Protein AF-0000000072250988 (afdb_homodimer)

Radius of gyration: 20.84 Å; Cα contacts (8 Å, |Δi|>4): 584; chains: 2; bounding box: 59×55×46 Å

Secondary structure (DSSP, 8-state):
---GGGG--HHHHHHHHHHHH-TT--HHHHHHHHT--HHHHHHHHHHHHHTTSEEEEEEEE-TTTTT--EEEEEEEEES---HHHHHHHHHHHTT-TTEEEEEEESSSSSEEEEEEESSHHHHHHHHHHTGGGSTTEEEEEEEEEEEEEEE-----------/---GGGG--HHHHHHHHHHHH-TT--HHHHHHHHT--HHHHHHHHHHHHHTTSEEEEEEEE-TTTTT--EEEEEEEEES---HHHHHHHHHHHTT-TTEEEEEEESSSSSEEEEEEESSHHHHHHHHHHTGGGSTTEEEEEEEEEEEEEEE-----------

Structure (mmCIF, N/CA/C/O backbone):
data_AF-0000000072250988-model_v1
#
loop_
_entity.id
_entity.type
_entity.pdbx_description
1 polymer 'Leucine-responsive regulatory protein'
#
loop_
_atom_site.group_PDB
_atom_site.id
_atom_site.type_symbol
_atom_site.label_atom_id
_atom_site.label_alt_id
_atom_site.label_comp_id
_atom_site.label_asym_id
_atom_site.label_entity_id
_atom_site.label_seq_id
_atom_site.pdbx_PDB_ins_code
_atom_site.Cartn_x
_atom_site.Cartn_y
_atom_site.Cartn_z
_atom_site.occupancy
_atom_site.B_iso_or_equiv
_atom_site.auth_seq_id
_atom_site.auth_comp_id
_atom_site.auth_asym_id
_atom_site.auth_atom_id
_atom_site.pdbx_PDB_model_num
ATOM 1 N N . MET A 1 1 ? -24.594 -8.336 7.012 1 39.12 1 MET A N 1
ATOM 2 C CA . MET A 1 1 ? -24.828 -7.402 8.109 1 39.12 1 MET A CA 1
ATOM 3 C C . MET A 1 1 ? -24.094 -6.086 7.859 1 39.12 1 MET A C 1
ATOM 5 O O . MET A 1 1 ? -22.969 -6.074 7.379 1 39.12 1 MET A O 1
ATOM 9 N N . ASN A 1 2 ? -24.781 -5.066 7.5 1 51.59 2 ASN A N 1
ATOM 10 C CA . ASN A 1 2 ? -24.344 -3.748 7.059 1 51.59 2 ASN A CA 1
ATOM 11 C C . ASN A 1 2 ? -23.297 -3.164 8.008 1 51.59 2 ASN A C 1
ATOM 13 O O . ASN A 1 2 ? -23.594 -2.871 9.164 1 51.59 2 ASN A O 1
ATOM 17 N N . GLY A 1 3 ? -22 -3.666 7.941 1 61.34 3 GLY A N 1
ATOM 18 C CA . GLY A 1 3 ? -20.781 -3.459 8.711 1 61.34 3 GLY A CA 1
ATOM 19 C C . GLY A 1 3 ? -20.625 -2.031 9.203 1 61.34 3 GLY A C 1
ATOM 20 O O . GLY A 1 3 ? -21.531 -1.21 9.039 1 61.34 3 GLY A O 1
ATOM 21 N N . PRO A 1 4 ? -19.656 -1.728 10.086 1 68.94 4 PRO A N 1
ATOM 22 C CA . PRO A 1 4 ? -19.375 -0.424 10.688 1 68.94 4 PRO A CA 1
ATOM 23 C C . PRO A 1 4 ? -19.562 0.734 9.711 1 68.94 4 PRO A C 1
ATOM 25 O O . PRO A 1 4 ? -19.828 1.862 10.125 1 68.94 4 PRO A O 1
ATOM 28 N N . ILE A 1 5 ? -19.672 0.414 8.445 1 73.75 5 ILE A N 1
ATOM 29 C CA . ILE A 1 5 ? -19.781 1.445 7.422 1 73.75 5 ILE A CA 1
ATOM 30 C C . ILE A 1 5 ? -21.203 2.016 7.43 1 73.75 5 ILE A C 1
ATOM 32 O O . ILE A 1 5 ? -21.422 3.15 6.996 1 73.75 5 ILE A O 1
ATOM 36 N N . LEU A 1 6 ? -22.047 1.293 8.031 1 71.31 6 LEU A N 1
ATOM 37 C CA . LEU A 1 6 ? -23.438 1.729 8.047 1 71.31 6 LEU A CA 1
ATOM 38 C C . LEU A 1 6 ? -23.625 2.908 8.992 1 71.31 6 LEU A C 1
ATOM 40 O O . LEU A 1 6 ? -24.609 3.648 8.883 1 71.31 6 LEU A O 1
ATOM 44 N N . SER A 1 7 ? -22.688 3.164 9.742 1 84.25 7 SER A N 1
ATOM 45 C CA . SER A 1 7 ? -22.781 4.262 10.703 1 84.25 7 SER A CA 1
ATOM 46 C C . SER A 1 7 ? -22.312 5.574 10.086 1 84.25 7 SER A C 1
ATOM 48 O O . SER A 1 7 ? -22.5 6.645 10.672 1 84.25 7 SER A O 1
ATOM 50 N N . LEU A 1 8 ? -21.812 5.426 8.891 1 93.56 8 LEU A N 1
ATOM 51 C CA . LEU A 1 8 ? -21.234 6.613 8.258 1 93.56 8 LEU A CA 1
ATOM 52 C C . LEU A 1 8 ? -22.25 7.254 7.305 1 93.56 8 LEU A C 1
ATOM 54 O O . LEU A 1 8 ? -22.969 6.551 6.598 1 93.56 8 LEU A O 1
ATOM 58 N N . ASP A 1 9 ? -22.328 8.531 7.355 1 93.81 9 ASP A N 1
ATOM 59 C CA . ASP A 1 9 ? -23.156 9.227 6.379 1 93.81 9 ASP A CA 1
ATOM 60 C C . ASP A 1 9 ? -22.344 9.648 5.16 1 93.81 9 ASP A C 1
ATOM 62 O O . ASP A 1 9 ? -21.156 9.32 5.055 1 93.81 9 ASP A O 1
ATOM 66 N N . ARG A 1 10 ? -22.969 10.312 4.273 1 94.38 10 ARG A N 1
ATOM 67 C CA . ARG A 1 10 ? -22.359 10.688 3.004 1 94.38 10 ARG A CA 1
ATOM 68 C C . ARG A 1 10 ? -21.172 11.617 3.225 1 94.38 10 ARG A C 1
ATOM 70 O O . ARG A 1 10 ? -20.172 11.523 2.512 1 94.38 10 ARG A O 1
ATOM 77 N N . THR A 1 11 ? -21.312 12.453 4.188 1 96.19 11 THR A N 1
ATOM 78 C CA . THR A 1 11 ? -20.234 13.398 4.473 1 96.19 11 THR A CA 1
ATOM 79 C C . THR A 1 11 ? -19 12.672 4.992 1 96.19 11 THR A C 1
ATOM 81 O O . THR A 1 11 ? -17.875 12.953 4.559 1 96.19 11 THR A O 1
ATOM 84 N N . ASP A 1 12 ? -19.234 11.742 5.895 1 96.94 12 ASP A N 1
ATOM 85 C CA . ASP A 1 12 ? -18.125 10.938 6.406 1 96.94 12 ASP A CA 1
ATOM 86 C C . ASP A 1 12 ? -17.375 10.25 5.27 1 96.94 12 ASP A C 1
ATOM 88 O O . ASP A 1 12 ? -16.141 10.258 5.23 1 96.94 12 ASP A O 1
ATOM 92 N N . LEU A 1 13 ? -18.125 9.68 4.363 1 96.88 13 LEU A N 1
ATOM 93 C CA . LEU A 1 13 ? -17.547 8.93 3.256 1 96.88 13 LEU A CA 1
ATOM 94 C C . LEU A 1 13 ? -16.766 9.852 2.328 1 96.88 13 LEU A C 1
ATOM 96 O O . LEU A 1 13 ? -15.688 9.492 1.848 1 96.88 13 LEU A O 1
ATOM 100 N N . LYS A 1 14 ? -17.281 10.977 2.119 1 97.12 14 LYS A N 1
ATOM 101 C CA . LYS A 1 14 ? -16.594 11.961 1.286 1 97.12 14 LYS A CA 1
ATOM 102 C C . LYS A 1 14 ? -15.281 12.406 1.933 1 97.12 14 LYS A C 1
ATOM 104 O O . LYS A 1 14 ? -14.258 12.539 1.253 1 97.12 14 LYS A O 1
ATOM 109 N N . ILE A 1 15 ? -15.32 12.633 3.232 1 98.19 15 ILE A N 1
ATOM 110 C CA . ILE A 1 15 ? -14.125 13.023 3.977 1 98.19 15 ILE A CA 1
ATOM 111 C C . ILE A 1 15 ? -13.047 11.953 3.818 1 98.19 15 ILE A C 1
ATOM 113 O O . ILE A 1 15 ? -11.898 12.266 3.502 1 98.19 15 ILE A O 1
ATOM 117 N N . LEU A 1 16 ? -13.422 10.734 3.988 1 98.25 16 LEU A N 1
ATOM 118 C CA . LEU A 1 16 ? -12.484 9.625 3.889 1 98.25 16 LEU A CA 1
ATOM 119 C C . LEU A 1 16 ? -11.875 9.547 2.49 1 98.25 16 LEU A C 1
ATOM 121 O O . LEU A 1 16 ? -10.672 9.328 2.342 1 98.25 16 LEU A O 1
ATOM 125 N N . ASP A 1 17 ? -12.711 9.766 1.53 1 97.75 17 ASP A N 1
ATOM 126 C CA . ASP A 1 17 ? -12.25 9.711 0.147 1 97.75 17 ASP A CA 1
ATOM 127 C C . ASP A 1 17 ? -11.211 10.797 -0.134 1 97.75 17 ASP A C 1
ATOM 129 O O . ASP A 1 17 ? -10.172 10.523 -0.733 1 97.75 17 ASP A O 1
ATOM 133 N N . ILE A 1 18 ? -11.469 11.977 0.291 1 98.31 18 ILE A N 1
ATOM 134 C CA . ILE A 1 18 ? -10.586 13.117 0.077 1 98.31 18 ILE A CA 1
ATOM 135 C C . ILE A 1 18 ? -9.258 12.875 0.794 1 98.31 18 ILE A C 1
ATOM 137 O O . ILE A 1 18 ? -8.188 13.109 0.227 1 98.31 18 ILE A O 1
ATOM 141 N N . LEU A 1 19 ? -9.32 12.328 1.988 1 98.44 19 LEU A N 1
ATOM 142 C CA . LEU A 1 19 ? -8.117 12.141 2.799 1 98.44 19 LEU A CA 1
ATOM 143 C C . LEU A 1 19 ? -7.23 11.055 2.207 1 98.44 19 LEU A C 1
ATOM 145 O O . LEU A 1 19 ? -6.008 11.102 2.344 1 98.44 19 LEU A O 1
ATOM 149 N N . GLN A 1 20 ? -7.805 10.078 1.475 1 97.94 20 GLN A N 1
ATOM 150 C CA . GLN A 1 20 ? -7.008 9.062 0.797 1 97.94 20 GLN A CA 1
ATOM 151 C C . GLN A 1 20 ? -6.18 9.672 -0.331 1 97.94 20 GLN A C 1
ATOM 153 O O . GLN A 1 20 ? -5.105 9.164 -0.662 1 97.94 20 GLN A O 1
ATOM 158 N N . THR A 1 21 ? -6.727 10.734 -0.819 1 97.12 21 THR A N 1
ATOM 159 C CA . THR A 1 21 ? -6.078 11.367 -1.959 1 97.12 21 THR A CA 1
ATOM 160 C C . THR A 1 21 ? -5.066 12.414 -1.493 1 97.12 21 THR A C 1
ATOM 162 O O . THR A 1 21 ? -3.977 12.523 -2.061 1 97.12 21 THR A O 1
ATOM 165 N N . ASP A 1 22 ? -5.48 13.133 -0.472 1 97.88 22 ASP A N 1
ATOM 166 C CA . ASP A 1 22 ? -4.641 14.172 0.12 1 97.88 22 ASP A CA 1
ATOM 167 C C . ASP A 1 22 ? -4.715 14.133 1.645 1 97.88 22 ASP A C 1
ATOM 169 O O . ASP A 1 22 ? -5.57 14.781 2.246 1 97.88 22 ASP A O 1
ATOM 173 N N . GLY A 1 23 ? -3.682 13.508 2.205 1 97.75 23 GLY A N 1
ATOM 174 C CA . GLY A 1 23 ? -3.66 13.32 3.646 1 97.75 23 GLY A CA 1
ATOM 175 C C . GLY A 1 23 ? -3.258 14.57 4.406 1 97.75 23 GLY A C 1
ATOM 176 O O . GLY A 1 23 ? -3.428 14.641 5.625 1 97.75 23 GLY A O 1
ATOM 177 N N . ARG A 1 24 ? -2.803 15.57 3.695 1 97.12 24 ARG A N 1
ATOM 178 C CA . ARG A 1 24 ? -2.355 16.781 4.375 1 97.12 24 ARG A CA 1
ATOM 179 C C . ARG A 1 24 ? -3.25 17.969 4.023 1 97.12 24 ARG A C 1
ATOM 181 O O . ARG A 1 24 ? -2.896 19.125 4.289 1 97.12 24 ARG A O 1
ATOM 188 N N . ILE A 1 25 ? -4.355 17.703 3.426 1 97.75 25 ILE A N 1
ATOM 189 C CA . ILE A 1 25 ? -5.297 18.781 3.15 1 97.75 25 ILE A CA 1
ATOM 190 C C . ILE A 1 25 ? -5.621 19.531 4.441 1 97.75 25 ILE A C 1
ATOM 192 O O . ILE A 1 25 ? -5.762 18.922 5.504 1 97.75 25 ILE A O 1
ATOM 196 N N . SER A 1 26 ? -5.703 20.844 4.344 1 97.19 26 SER A N 1
ATOM 197 C CA . SER A 1 26 ? -6.008 21.641 5.531 1 97.19 26 SER A CA 1
ATOM 198 C C . SER A 1 26 ? -7.457 21.438 5.965 1 97.19 26 SER A C 1
ATOM 200 O O . SER A 1 26 ? -8.32 21.141 5.141 1 97.19 26 SER A O 1
ATOM 202 N N . ASN A 1 27 ? -7.613 21.641 7.285 1 97.12 27 ASN A N 1
ATOM 203 C CA . ASN A 1 27 ? -8.969 21.547 7.82 1 97.12 27 ASN A CA 1
ATOM 204 C C . ASN A 1 27 ? -9.906 22.531 7.125 1 97.12 27 ASN A C 1
ATOM 206 O O . ASN A 1 27 ? -11.055 22.188 6.816 1 97.12 27 ASN A O 1
ATOM 210 N N . SER A 1 28 ? -9.414 23.688 6.879 1 98.19 28 SER A N 1
ATOM 211 C CA . SER A 1 28 ? -10.234 24.719 6.238 1 98.19 28 SER A CA 1
ATOM 212 C C . SER A 1 28 ? -10.633 24.297 4.824 1 98.19 28 SER A C 1
ATOM 214 O O . SER A 1 28 ? -11.797 24.422 4.441 1 98.19 28 SER A O 1
ATOM 216 N N . LYS A 1 29 ? -9.758 23.844 4.027 1 98.5 29 LYS A N 1
ATOM 217 C CA . LYS A 1 29 ? -10.047 23.422 2.662 1 98.5 29 LYS A CA 1
ATOM 218 C C . LYS A 1 29 ? -10.961 22.188 2.652 1 98.5 29 LYS A C 1
ATOM 220 O O . LYS A 1 29 ? -11.883 22.109 1.833 1 98.5 29 LYS A O 1
ATOM 225 N N . LEU A 1 30 ? -10.695 21.234 3.541 1 98.56 30 LEU A N 1
ATOM 226 C CA . LEU A 1 30 ? -11.555 20.062 3.666 1 98.56 30 LEU A CA 1
ATOM 227 C C . LEU A 1 30 ? -12.992 20.469 3.986 1 98.56 30 LEU A C 1
ATOM 229 O O . LEU A 1 30 ? -13.938 19.953 3.387 1 98.56 30 LEU A O 1
ATOM 233 N N . ALA A 1 31 ? -13.086 21.391 4.891 1 98.56 31 ALA A N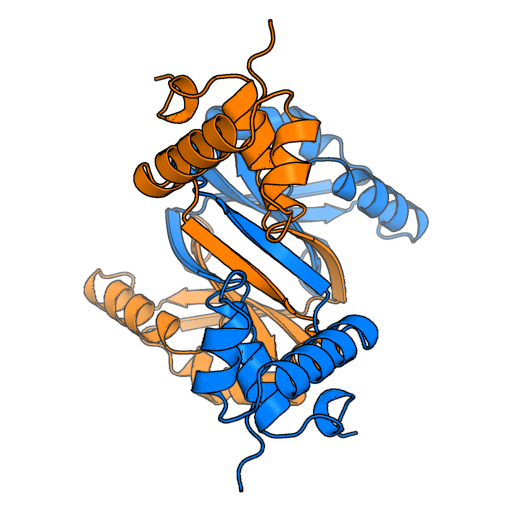 1
ATOM 234 C CA . ALA A 1 31 ? -14.398 21.906 5.281 1 98.56 31 ALA A CA 1
ATOM 235 C C . ALA A 1 31 ? -15.141 22.5 4.086 1 98.56 31 ALA A C 1
ATOM 237 O O . ALA A 1 31 ? -16.328 22.234 3.895 1 98.56 31 ALA A O 1
ATOM 238 N N . GLU A 1 32 ? -14.445 23.234 3.293 1 98.44 32 GLU A N 1
ATOM 239 C CA . GLU A 1 32 ? -15.016 23.828 2.088 1 98.44 32 GLU A CA 1
ATOM 240 C C . GLU A 1 32 ? -15.5 22.75 1.115 1 98.44 32 GLU A C 1
ATOM 242 O O . GLU A 1 32 ? -16.609 22.859 0.579 1 98.44 32 GLU A O 1
ATOM 247 N N . LEU A 1 33 ? -14.797 21.75 0.957 1 97.94 33 LEU A N 1
ATOM 248 C CA . LEU A 1 33 ? -15.078 20.703 -0.031 1 97.94 33 LEU A CA 1
ATOM 249 C C . LEU A 1 33 ? -16.281 19.875 0.393 1 97.94 33 LEU A C 1
ATOM 251 O O . LEU A 1 33 ? -17 19.328 -0.454 1 97.94 33 LEU A O 1
ATOM 255 N N . VAL A 1 34 ? -16.5 19.781 1.649 1 97.88 34 VAL A N 1
ATOM 256 C CA . VAL A 1 34 ? -17.594 18.922 2.096 1 97.88 34 VAL A CA 1
ATOM 257 C C . VAL A 1 34 ? -18.75 19.781 2.613 1 97.88 34 VAL A C 1
ATOM 259 O O . VAL A 1 34 ? -19.719 19.25 3.182 1 97.88 34 VAL A O 1
ATOM 262 N N . ASN A 1 35 ? -18.641 21.062 2.557 1 97.69 35 ASN A N 1
ATOM 263 C CA . ASN A 1 35 ? -19.672 22.031 2.896 1 97.69 35 ASN A CA 1
ATOM 264 C C . ASN A 1 35 ? -20.031 21.969 4.379 1 97.69 35 ASN A C 1
ATOM 266 O O . ASN A 1 35 ? -21.203 21.844 4.734 1 97.69 35 ASN A O 1
ATOM 270 N N . LEU A 1 36 ? -19.047 22 5.188 1 98 36 LEU A N 1
ATOM 271 C CA . LEU A 1 36 ? -19.156 22.109 6.637 1 98 36 LEU A CA 1
ATOM 272 C C . LEU A 1 36 ? -18.266 23.219 7.176 1 98 36 LEU A C 1
ATOM 274 O O . LEU A 1 36 ? -17.438 23.766 6.441 1 98 36 LEU A O 1
ATOM 278 N N . SER A 1 37 ? -18.547 23.531 8.438 1 98 37 SER A N 1
ATOM 279 C CA . SER A 1 37 ? -17.625 24.422 9.117 1 98 37 SER A CA 1
ATOM 280 C C . SER A 1 37 ? -16.328 23.719 9.484 1 98 37 SER A C 1
ATOM 282 O O . SER A 1 37 ? -16.312 22.484 9.641 1 98 37 SER A O 1
ATOM 284 N N . PRO A 1 38 ? -15.242 24.469 9.648 1 98.25 38 PRO A N 1
ATOM 285 C CA . PRO A 1 38 ? -13.977 23.859 10.078 1 98.25 38 PRO A CA 1
ATOM 286 C C . PRO A 1 38 ? -14.109 23.109 11.398 1 98.25 38 PRO A C 1
ATOM 288 O O . PRO A 1 38 ? -13.523 22.031 11.562 1 98.25 38 PRO A O 1
ATOM 291 N N . THR A 1 39 ? -14.914 23.609 12.234 1 98.25 39 THR A N 1
ATOM 292 C CA . THR A 1 39 ? -15.102 22.969 13.531 1 98.25 39 THR A CA 1
ATOM 293 C C . THR A 1 39 ? -15.844 21.641 13.367 1 98.25 39 THR A C 1
ATOM 295 O O . THR A 1 39 ? -15.469 20.641 13.984 1 98.25 39 THR A O 1
ATOM 298 N N . ALA A 1 40 ? -16.812 21.594 12.57 1 98.19 40 ALA A N 1
ATOM 299 C CA . ALA A 1 40 ? -17.609 20.375 12.336 1 98.19 40 ALA A CA 1
ATOM 300 C C . ALA A 1 40 ? -16.781 19.297 11.656 1 98.19 40 ALA A C 1
ATOM 302 O O . ALA A 1 40 ? -16.859 18.125 12.023 1 98.19 40 ALA A O 1
ATOM 303 N N . VAL A 1 41 ? -16.031 19.703 10.664 1 98.19 41 VAL A N 1
ATOM 304 C CA . VAL A 1 41 ? -15.234 18.719 9.938 1 98.19 41 VAL A CA 1
ATOM 305 C C . VAL A 1 41 ? -14.148 18.156 10.852 1 98.19 41 VAL A C 1
ATOM 307 O O . VAL A 1 41 ? -13.859 16.953 10.82 1 98.19 41 VAL A O 1
ATOM 310 N N . MET A 1 42 ? -13.57 19.016 11.641 1 97.88 42 MET A N 1
ATOM 311 C CA . MET A 1 42 ? -12.562 18.547 12.594 1 97.88 42 MET A CA 1
ATOM 312 C C . MET A 1 42 ? -13.148 17.5 13.539 1 97.88 42 MET A C 1
ATOM 314 O O . MET A 1 42 ? -12.523 16.469 13.789 1 97.88 42 MET A O 1
ATOM 318 N N . ALA A 1 43 ? -14.273 17.75 14.016 1 98.25 43 ALA A N 1
ATOM 319 C CA . ALA A 1 43 ? -14.945 16.797 14.906 1 98.25 43 ALA A CA 1
ATOM 320 C C . ALA A 1 43 ? -15.203 15.469 14.203 1 98.25 43 ALA A C 1
ATOM 322 O O . ALA A 1 43 ? -15.039 14.398 14.797 1 98.25 43 ALA A O 1
ATOM 323 N N . ARG A 1 44 ? -15.617 15.562 12.969 1 98 44 ARG A N 1
ATOM 324 C CA . ARG A 1 44 ? -15.883 14.352 12.188 1 98 44 ARG A CA 1
ATOM 325 C C . ARG A 1 44 ? -14.602 13.547 11.977 1 98 44 ARG A C 1
ATOM 327 O O . ARG A 1 44 ? -14.602 12.328 12.141 1 98 44 ARG A O 1
ATOM 334 N N . VAL A 1 45 ? -13.539 14.172 11.609 1 98.44 45 VAL A N 1
ATOM 335 C CA . VAL A 1 45 ? -12.266 13.508 11.359 1 98.44 45 VAL A CA 1
ATOM 336 C C . VAL A 1 45 ? -11.766 12.852 12.648 1 98.44 45 VAL A C 1
ATOM 338 O O . VAL A 1 45 ? -11.289 11.711 12.633 1 98.44 45 VAL A O 1
ATOM 341 N N . GLN A 1 46 ? -11.898 13.609 13.727 1 98.06 46 GLN A N 1
ATOM 342 C CA . GLN A 1 46 ? -11.492 13.07 15.023 1 98.06 46 GLN A CA 1
ATOM 343 C C . GLN A 1 46 ? -12.305 11.82 15.375 1 98.06 46 GLN A C 1
ATOM 345 O O . GLN A 1 46 ? -11.75 10.836 15.859 1 98.06 46 GLN A O 1
ATOM 350 N N . LYS A 1 47 ? -13.547 11.883 15.164 1 97.88 47 LYS A N 1
ATOM 351 C CA . LYS A 1 47 ? -14.414 10.734 15.43 1 97.88 47 LYS A CA 1
ATOM 352 C C . LYS A 1 47 ? -14.031 9.547 14.555 1 97.88 47 LYS A C 1
ATOM 354 O O . LYS A 1 47 ? -13.953 8.414 15.031 1 97.88 47 LYS A O 1
ATOM 359 N N . LEU A 1 48 ? -13.836 9.789 13.258 1 98.19 48 LEU A N 1
ATOM 360 C CA . LEU A 1 48 ? -13.445 8.75 12.32 1 98.19 48 LEU A CA 1
ATOM 361 C C . LEU A 1 48 ? -12.125 8.109 12.734 1 98.19 48 LEU A C 1
ATOM 363 O O . LEU A 1 48 ? -11.922 6.906 12.539 1 98.19 48 LEU A O 1
ATOM 367 N N . THR A 1 49 ? -11.227 8.906 13.273 1 98.31 49 THR A N 1
ATOM 368 C CA . THR A 1 49 ? -9.945 8.406 13.773 1 98.31 49 THR A CA 1
ATOM 369 C C . THR A 1 49 ? -10.141 7.578 15.039 1 98.31 49 THR A C 1
ATOM 371 O O . THR A 1 49 ? -9.625 6.465 15.141 1 98.31 49 THR A O 1
ATOM 374 N N . LYS A 1 50 ? -10.898 8.102 15.953 1 97.69 50 LYS A N 1
ATOM 375 C CA . LYS A 1 50 ? -11.18 7.422 17.219 1 97.69 50 LYS A CA 1
ATOM 376 C C . LYS A 1 50 ? -11.859 6.078 16.984 1 97.69 50 LYS A C 1
ATOM 378 O O . LYS A 1 50 ? -11.57 5.098 17.672 1 97.69 50 LYS A O 1
ATOM 383 N N . ASP A 1 51 ? -12.719 6.082 15.977 1 97.06 51 ASP A N 1
ATOM 384 C CA . ASP A 1 51 ? -13.492 4.883 15.688 1 97.06 51 ASP A CA 1
ATOM 385 C C . ASP A 1 51 ? -12.727 3.945 14.758 1 97.06 51 ASP A C 1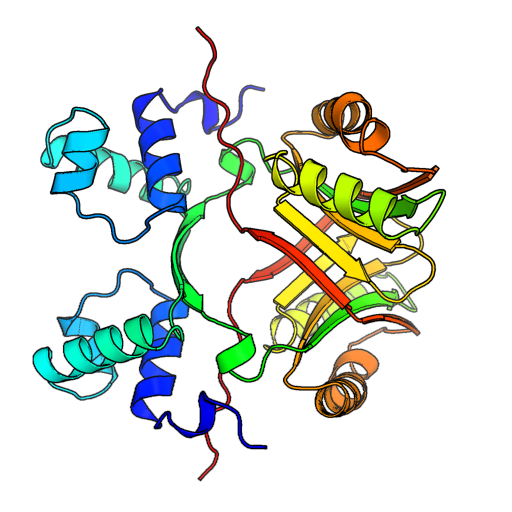
ATOM 387 O O . ASP A 1 51 ? -13.273 2.949 14.281 1 97.06 51 ASP A O 1
ATOM 391 N N . ASP A 1 52 ? -11.531 4.234 14.336 1 97.62 52 ASP A N 1
ATOM 392 C CA . ASP A 1 52 ? -10.578 3.369 13.656 1 97.62 52 ASP A CA 1
ATOM 393 C C . ASP A 1 52 ? -10.914 3.244 12.172 1 97.62 52 ASP A C 1
ATOM 395 O O . ASP A 1 52 ? -10.57 2.244 11.531 1 97.62 52 ASP A O 1
ATOM 399 N N . PHE A 1 53 ? -11.695 4.207 11.648 1 97.94 53 PHE A N 1
ATOM 400 C CA . PHE A 1 53 ? -11.844 4.27 10.203 1 97.94 53 PHE A CA 1
ATOM 401 C C . PHE A 1 53 ? -10.562 4.781 9.547 1 97.94 53 PHE A C 1
ATOM 403 O O . PHE A 1 53 ? -10.219 4.371 8.438 1 97.94 53 PHE A O 1
ATOM 410 N N . ILE A 1 54 ? -9.977 5.73 10.242 1 98.19 54 ILE A N 1
ATOM 411 C CA . ILE A 1 54 ? -8.664 6.246 9.859 1 98.19 54 ILE A CA 1
ATOM 412 C C . ILE A 1 54 ? -7.59 5.652 10.766 1 98.19 54 ILE A C 1
ATOM 414 O O . ILE A 1 54 ? -7.637 5.824 11.984 1 98.19 54 ILE A O 1
ATOM 418 N N . LEU A 1 55 ? -6.605 5.027 10.156 1 98.06 55 LEU A N 1
ATOM 419 C CA . LEU A 1 55 ? -5.582 4.328 10.922 1 98.06 55 LEU A CA 1
ATOM 420 C C . LEU A 1 55 ? -4.344 5.203 11.102 1 98.06 55 LEU A C 1
ATOM 422 O O . LEU A 1 55 ? -3.51 4.934 11.969 1 98.06 55 LEU A O 1
ATOM 426 N N . GLY A 1 56 ? -4.223 6.203 10.227 1 97.88 56 GLY A N 1
ATOM 427 C CA . GLY A 1 56 ? -3.094 7.121 10.258 1 97.88 56 GLY A CA 1
ATOM 428 C C . GLY A 1 56 ? -2.816 7.781 8.922 1 97.88 56 GLY A C 1
ATOM 429 O O . GLY A 1 56 ? -3.613 7.66 7.992 1 97.88 56 GLY A O 1
ATOM 430 N N . TYR A 1 57 ? -1.756 8.5 8.891 1 98.25 57 TYR A N 1
ATOM 431 C CA . TYR A 1 57 ? -1.314 9.195 7.691 1 98.25 57 TYR A CA 1
ATOM 432 C C . TYR A 1 57 ? 0.151 8.898 7.395 1 98.25 57 TYR A C 1
ATOM 434 O O . TYR A 1 57 ? 0.975 8.836 8.312 1 98.25 57 TYR A O 1
ATOM 442 N N . GLU A 1 58 ? 0.406 8.719 6.156 1 98.31 58 GLU A N 1
ATOM 443 C CA . GLU A 1 58 ? 1.773 8.375 5.777 1 98.31 58 GLU A CA 1
ATOM 444 C C . GLU A 1 58 ? 2.195 9.109 4.508 1 98.31 58 GLU A C 1
ATOM 446 O O . GLU A 1 58 ? 1.365 9.391 3.639 1 98.31 58 GLU A O 1
ATOM 451 N N . ALA A 1 59 ? 3.475 9.414 4.414 1 98.44 59 ALA A N 1
ATOM 452 C CA . ALA A 1 59 ? 4.035 9.883 3.152 1 98.44 59 ALA A CA 1
ATOM 453 C C . ALA A 1 59 ? 4.246 8.727 2.18 1 98.44 59 ALA A C 1
ATOM 455 O O . ALA A 1 59 ? 4.699 7.648 2.574 1 98.44 59 ALA A O 1
ATOM 456 N N . LYS A 1 60 ? 3.795 8.914 1.006 1 98.19 60 LYS A N 1
ATOM 457 C CA . LYS A 1 60 ? 4.176 8.023 -0.088 1 98.19 60 LYS A CA 1
ATOM 458 C C . LYS A 1 60 ? 5.516 8.438 -0.692 1 98.19 60 LYS A C 1
ATOM 460 O O . LYS A 1 60 ? 5.648 9.547 -1.215 1 98.19 60 LYS A O 1
ATOM 465 N N . LEU A 1 61 ? 6.473 7.512 -0.582 1 97.81 61 LEU A N 1
ATOM 466 C CA . LEU A 1 61 ? 7.805 7.836 -1.078 1 97.81 61 LEU A CA 1
ATOM 467 C C . LEU A 1 61 ? 8.055 7.168 -2.428 1 97.81 61 LEU A C 1
ATOM 469 O O . LEU A 1 61 ? 7.359 6.223 -2.799 1 97.81 61 LEU A O 1
ATOM 473 N N . ASN A 1 62 ? 9.031 7.707 -3.117 1 97.19 62 ASN A N 1
ATOM 474 C CA . ASN A 1 62 ? 9.406 7.215 -4.438 1 97.19 62 ASN A CA 1
ATOM 475 C C . ASN A 1 62 ? 10.422 6.078 -4.348 1 97.19 62 ASN A C 1
ATOM 477 O O . ASN A 1 62 ? 11.594 6.309 -4.039 1 97.19 62 ASN A O 1
ATOM 481 N N . PRO A 1 63 ? 9.969 4.91 -4.617 1 96 63 PRO A N 1
ATOM 482 C CA . PRO A 1 63 ? 10.906 3.795 -4.477 1 96 63 PRO A CA 1
ATOM 483 C C . PRO A 1 63 ? 12.086 3.891 -5.449 1 96 63 PRO A C 1
ATOM 485 O O . PRO A 1 63 ? 13.203 3.494 -5.109 1 96 63 PRO A O 1
ATOM 488 N N . ILE A 1 64 ? 11.898 4.406 -6.59 1 94.38 64 ILE A N 1
ATOM 489 C CA . ILE A 1 64 ? 12.938 4.504 -7.613 1 94.38 64 ILE A CA 1
ATOM 490 C C . ILE A 1 64 ? 14.062 5.41 -7.117 1 94.38 64 ILE A C 1
ATOM 492 O O . ILE A 1 64 ? 15.242 5.059 -7.23 1 94.38 64 ILE A O 1
ATOM 496 N N . LYS A 1 65 ? 13.711 6.434 -6.496 1 95.12 65 LYS A N 1
ATOM 497 C CA . LYS A 1 65 ? 14.703 7.41 -6.051 1 95.12 65 LYS A CA 1
ATOM 498 C C . LYS A 1 65 ? 15.359 6.969 -4.75 1 95.12 65 LYS A C 1
ATOM 500 O O . LYS A 1 65 ? 16.422 7.48 -4.383 1 95.12 65 LYS A O 1
ATOM 505 N N . LEU A 1 66 ? 14.75 6.008 -4.086 1 95.12 66 LEU A N 1
ATOM 506 C CA . LEU A 1 66 ? 15.258 5.617 -2.773 1 95.12 66 LEU A CA 1
ATOM 507 C C . LEU A 1 66 ? 15.836 4.207 -2.811 1 95.12 66 LEU A C 1
ATOM 509 O O . LEU A 1 66 ? 15.844 3.506 -1.797 1 95.12 66 LEU A O 1
ATOM 513 N N . ASN A 1 67 ? 16.203 3.746 -3.92 1 92.31 67 ASN A N 1
ATOM 514 C CA . ASN A 1 67 ? 16.906 2.479 -4.125 1 92.31 67 ASN A CA 1
ATOM 515 C C . ASN A 1 67 ? 16.062 1.297 -3.652 1 92.31 67 ASN A C 1
ATOM 517 O O . ASN A 1 67 ? 16.547 0.434 -2.92 1 92.31 67 ASN A O 1
ATOM 521 N N . ALA A 1 68 ? 14.812 1.364 -3.994 1 94.81 68 ALA A N 1
ATOM 522 C CA . ALA A 1 68 ? 13.852 0.294 -3.719 1 94.81 68 ALA A CA 1
ATOM 5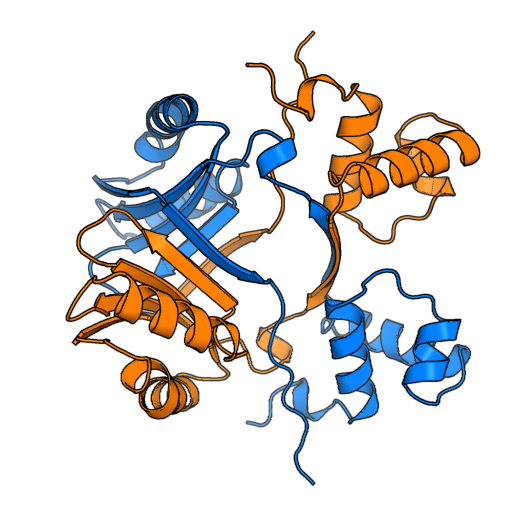23 C C . ALA A 1 68 ? 13 -0.012 -4.949 1 94.81 68 ALA A C 1
ATOM 525 O O . ALA A 1 68 ? 11.812 -0.309 -4.828 1 94.81 68 ALA A O 1
ATOM 526 N N . ASN A 1 69 ? 13.609 0.064 -6.055 1 94 69 ASN A N 1
ATOM 527 C CA . ASN A 1 69 ? 12.883 0.002 -7.32 1 94 69 ASN A CA 1
ATOM 528 C C . ASN A 1 69 ? 12.602 -1.438 -7.73 1 94 69 ASN A C 1
ATOM 530 O O . ASN A 1 69 ? 11.633 -1.703 -8.453 1 94 69 ASN A O 1
ATOM 534 N N . PHE A 1 70 ? 13.477 -2.371 -7.348 1 97 70 PHE A N 1
ATOM 535 C CA . PHE A 1 70 ? 13.32 -3.764 -7.75 1 97 70 PHE A CA 1
ATOM 536 C C . PHE A 1 70 ? 12.281 -4.465 -6.879 1 97 70 PHE A C 1
ATOM 538 O O . PHE A 1 70 ? 12.484 -4.609 -5.668 1 97 70 PHE A O 1
ATOM 545 N N . LEU A 1 71 ? 11.195 -4.875 -7.484 1 98.06 71 LEU A N 1
ATOM 546 C CA . LEU A 1 71 ? 10.055 -5.465 -6.797 1 98.06 71 LEU A CA 1
ATOM 547 C C . LEU A 1 71 ? 9.859 -6.922 -7.211 1 98.06 71 LEU A C 1
ATOM 549 O O . LEU A 1 71 ? 9.867 -7.238 -8.398 1 98.06 71 LEU A O 1
ATOM 553 N N . VAL A 1 72 ? 9.75 -7.793 -6.195 1 98.12 72 VAL A N 1
ATOM 554 C CA . VAL A 1 72 ? 9.617 -9.219 -6.457 1 98.12 72 VAL A CA 1
ATOM 555 C C . VAL A 1 72 ? 8.508 -9.805 -5.59 1 98.12 72 VAL A C 1
ATOM 557 O O . VAL A 1 72 ? 8.398 -9.477 -4.406 1 98.12 72 VAL A O 1
ATOM 560 N N . PHE A 1 73 ? 7.68 -10.602 -6.227 1 98.25 73 PHE A N 1
ATOM 561 C CA . PHE A 1 73 ? 6.766 -11.453 -5.469 1 98.25 73 PHE A CA 1
ATOM 562 C C . PHE A 1 73 ? 7.352 -12.844 -5.273 1 98.25 73 PHE A C 1
ATOM 564 O O . PHE A 1 73 ? 7.941 -13.406 -6.199 1 98.25 73 PHE A O 1
ATOM 571 N N . VAL A 1 74 ? 7.152 -13.359 -4.047 1 97.56 74 VAL A N 1
ATOM 572 C CA . VAL A 1 74 ? 7.707 -14.672 -3.727 1 97.56 74 VAL A CA 1
ATOM 573 C C . VAL A 1 74 ? 6.617 -15.57 -3.141 1 97.56 74 VAL A C 1
ATOM 575 O O . VAL A 1 74 ? 6.031 -15.242 -2.105 1 97.56 74 VAL A O 1
ATOM 578 N N . GLU A 1 75 ? 6.348 -16.656 -3.844 1 97.31 75 GLU A N 1
ATOM 579 C CA . GLU A 1 75 ? 5.531 -17.719 -3.268 1 97.31 75 GLU A CA 1
ATOM 580 C C . GLU A 1 75 ? 6.352 -18.594 -2.328 1 97.31 75 GLU A C 1
ATOM 582 O O . GLU A 1 75 ? 7.438 -19.047 -2.688 1 97.31 75 GLU A O 1
ATOM 587 N N . VAL A 1 76 ? 5.797 -18.875 -1.152 1 97.06 76 VAL A N 1
ATOM 588 C CA . VAL A 1 76 ? 6.523 -19.656 -0.163 1 97.06 76 VAL A CA 1
ATOM 589 C C . VAL A 1 76 ? 5.715 -20.906 0.205 1 97.06 76 VAL A C 1
ATOM 591 O O . VAL A 1 76 ? 4.527 -20.812 0.523 1 97.06 76 VAL A O 1
ATOM 594 N N . LEU A 1 77 ? 6.359 -21.984 0.056 1 96.56 77 LEU A N 1
ATOM 595 C CA . LEU A 1 77 ? 5.844 -23.25 0.574 1 96.56 77 LEU A CA 1
ATOM 596 C C . LEU A 1 77 ? 6.609 -23.672 1.82 1 96.56 77 LEU A C 1
ATOM 598 O O . LEU A 1 77 ? 7.84 -23.75 1.806 1 96.56 77 LEU A O 1
ATOM 602 N N . LEU A 1 78 ? 5.852 -23.953 2.889 1 95.69 78 LEU A N 1
ATOM 603 C CA . LEU A 1 78 ? 6.473 -24.406 4.129 1 95.69 78 LEU A CA 1
ATOM 604 C C . LEU A 1 78 ? 6.547 -25.922 4.168 1 95.69 78 LEU A C 1
ATOM 606 O O . LEU A 1 78 ? 5.742 -26.609 3.529 1 95.69 78 LEU A O 1
ATOM 610 N N . ASP A 1 79 ? 7.496 -26.422 4.895 1 92.06 79 ASP A N 1
ATOM 611 C CA . ASP A 1 79 ? 7.68 -27.875 5.027 1 92.06 79 ASP A CA 1
ATOM 612 C C . ASP A 1 79 ? 6.578 -28.484 5.883 1 92.06 79 ASP A C 1
ATOM 614 O O . ASP A 1 79 ? 6.152 -29.609 5.637 1 92.06 79 ASP A O 1
ATOM 618 N N . LYS A 1 80 ? 6.281 -27.859 6.949 1 84.56 80 LYS A N 1
ATOM 619 C CA . LYS A 1 80 ? 5.184 -28.234 7.836 1 84.56 80 LYS A CA 1
ATOM 620 C C . LYS A 1 80 ? 4.297 -27.047 8.148 1 84.56 80 LYS A C 1
ATOM 622 O O . LYS A 1 80 ? 4.777 -25.906 8.219 1 84.56 80 LYS A O 1
ATOM 627 N N . THR A 1 81 ? 3.059 -27.312 8.156 1 77.12 81 THR A N 1
ATOM 628 C CA . THR A 1 81 ? 2.141 -26.234 8.477 1 77.12 81 THR A CA 1
ATOM 629 C C . THR A 1 81 ? 1.476 -26.453 9.828 1 77.12 81 THR A C 1
ATOM 631 O O . THR A 1 81 ? 0.264 -26.281 9.969 1 77.12 81 THR A O 1
ATOM 634 N N . THR A 1 82 ? 2.422 -26.828 10.742 1 85 82 THR A N 1
ATOM 635 C CA . THR A 1 82 ? 1.906 -26.891 12.102 1 85 82 THR A CA 1
ATOM 636 C C . THR A 1 82 ? 1.812 -25.5 12.711 1 85 82 THR A C 1
ATOM 638 O O . THR A 1 82 ? 2.518 -24.578 12.289 1 85 82 THR A O 1
ATOM 641 N N . PRO A 1 83 ? 0.922 -25.375 13.727 1 85.94 83 PRO A N 1
ATOM 642 C CA . PRO A 1 83 ? 0.74 -24.047 14.328 1 85.94 83 PRO A CA 1
ATOM 643 C C . PRO A 1 83 ? 2.055 -23.422 14.789 1 85.94 83 PRO A C 1
ATOM 645 O O . PRO A 1 83 ? 2.273 -22.234 14.594 1 85.94 83 PRO A O 1
ATOM 648 N N . ASN A 1 84 ? 2.902 -24.172 15.328 1 89.88 84 ASN A N 1
ATOM 649 C CA . ASN A 1 84 ? 4.168 -23.641 15.836 1 89.88 84 ASN A CA 1
ATOM 650 C C . ASN A 1 84 ? 5.039 -23.109 14.703 1 89.88 84 ASN A C 1
ATOM 652 O O . ASN A 1 84 ? 5.582 -22 14.812 1 89.88 84 ASN A O 1
ATOM 656 N N . VAL A 1 85 ? 5.121 -23.859 13.633 1 89.81 85 VAL A N 1
ATOM 657 C CA . VAL A 1 85 ? 5.953 -23.453 12.508 1 89.81 85 VAL A CA 1
ATOM 658 C C . VAL A 1 85 ? 5.363 -22.203 11.852 1 89.81 85 VAL A C 1
ATOM 660 O O . VAL A 1 85 ? 6.094 -21.281 11.492 1 89.81 85 VAL A O 1
ATOM 663 N N . LEU A 1 86 ? 4.078 -22.188 11.734 1 92.31 86 LEU A N 1
ATOM 664 C CA . LEU A 1 86 ? 3.391 -21.031 11.156 1 92.31 86 LEU A CA 1
ATOM 665 C C . LEU A 1 86 ? 3.65 -19.781 11.977 1 92.31 86 LEU A C 1
ATOM 667 O O . LEU A 1 86 ? 3.988 -18.734 11.43 1 92.31 86 LEU A O 1
ATOM 671 N N . ASP A 1 87 ? 3.533 -19.938 13.273 1 95.06 87 ASP A N 1
ATOM 672 C CA . ASP A 1 87 ? 3.736 -18.812 14.164 1 95.06 87 ASP A CA 1
ATOM 673 C C . ASP A 1 87 ? 5.176 -18.297 14.086 1 95.06 87 ASP A C 1
ATOM 675 O O . ASP A 1 87 ? 5.41 -17.094 14.086 1 95.06 87 ASP A O 1
ATOM 679 N N . GLU A 1 88 ? 6.098 -19.188 14.039 1 95.62 88 GLU A N 1
ATOM 680 C CA . GLU A 1 88 ? 7.504 -18.797 13.945 1 95.62 88 GLU A CA 1
ATOM 681 C C . GLU A 1 88 ? 7.789 -18.047 12.648 1 95.62 88 GLU A C 1
ATOM 683 O O . GLU A 1 88 ? 8.516 -17.062 12.648 1 95.62 88 GLU A O 1
ATOM 688 N N . PHE A 1 89 ? 7.234 -18.547 11.578 1 96.56 89 PHE A N 1
ATOM 689 C CA . PHE A 1 89 ? 7.391 -17.891 10.281 1 96.56 89 PHE A CA 1
ATOM 690 C C . PHE A 1 89 ? 6.82 -16.484 10.32 1 96.56 89 PHE A C 1
ATOM 692 O O . PHE A 1 89 ? 7.5 -15.523 9.953 1 96.56 89 PHE A O 1
ATOM 699 N N . ILE A 1 90 ? 5.625 -16.344 10.836 1 96.38 90 ILE A N 1
ATOM 700 C CA . ILE A 1 90 ? 4.895 -15.078 10.898 1 96.38 90 ILE A CA 1
ATOM 701 C C . ILE A 1 90 ? 5.66 -14.078 11.758 1 96.38 90 ILE A C 1
ATOM 703 O O . ILE A 1 90 ? 5.828 -12.922 11.375 1 96.38 90 ILE A O 1
ATOM 707 N N . ASP A 1 91 ? 6.23 -14.539 12.836 1 96.5 91 ASP A N 1
ATOM 708 C CA . ASP A 1 91 ? 6.973 -13.68 13.75 1 96.5 91 ASP A CA 1
ATOM 709 C C . ASP A 1 91 ? 8.266 -13.18 13.102 1 96.5 91 ASP A C 1
ATOM 711 O O . ASP A 1 91 ? 8.695 -12.055 13.359 1 96.5 91 ASP A O 1
ATOM 715 N N . ALA A 1 92 ? 8.828 -13.992 12.297 1 96 92 ALA A N 1
ATOM 716 C CA . ALA A 1 92 ? 10.102 -13.648 11.672 1 96 92 ALA A CA 1
ATOM 717 C C . ALA A 1 92 ? 9.898 -12.648 10.531 1 96 92 ALA A C 1
ATOM 719 O O . ALA A 1 92 ? 10.656 -11.68 10.406 1 96 92 ALA A O 1
ATOM 720 N N . VAL A 1 93 ? 8.883 -12.859 9.727 1 96.62 93 VAL A N 1
ATOM 721 C CA . VAL A 1 93 ? 8.688 -12.109 8.484 1 96.62 93 VAL A CA 1
ATOM 722 C C . VAL A 1 93 ? 8.469 -10.633 8.805 1 96.62 93 VAL A C 1
ATOM 724 O O . VAL A 1 93 ? 8.922 -9.758 8.062 1 96.62 93 VAL A O 1
ATOM 727 N N . VAL A 1 94 ? 7.84 -10.344 9.961 1 96.06 94 VAL A N 1
ATOM 728 C CA . VAL A 1 94 ? 7.43 -8.977 10.266 1 96.06 94 VAL A CA 1
ATOM 729 C C . VAL A 1 94 ? 8.656 -8.133 10.594 1 96.06 94 VAL A C 1
ATOM 731 O O . VAL A 1 94 ? 8.602 -6.898 10.531 1 96.06 94 VAL A O 1
ATOM 734 N N . HIS A 1 95 ? 9.82 -8.734 10.766 1 94.31 95 HIS A N 1
ATOM 735 C CA . HIS A 1 95 ? 11 -8.016 11.242 1 94.31 95 HIS A CA 1
ATOM 736 C C . HIS A 1 95 ? 11.922 -7.656 10.086 1 94.31 95 HIS A C 1
ATOM 738 O O . HIS A 1 95 ? 12.938 -6.98 10.281 1 94.31 95 HIS A O 1
ATOM 744 N N . TYR A 1 96 ? 11.656 -8.07 8.945 1 95.06 96 TYR A N 1
ATOM 745 C CA . TYR A 1 96 ? 12.477 -7.734 7.789 1 95.06 96 TYR A CA 1
ATOM 746 C C . TYR A 1 96 ? 11.875 -6.574 7.008 1 95.06 96 TYR A C 1
ATOM 748 O O . TYR A 1 96 ? 10.852 -6.734 6.336 1 95.06 96 TYR A O 1
ATOM 756 N N . PRO A 1 97 ? 12.555 -5.438 6.992 1 94.75 97 PRO A N 1
ATOM 757 C CA . PRO A 1 97 ? 11.977 -4.246 6.367 1 94.75 97 PRO A CA 1
ATOM 758 C C . PRO A 1 97 ? 11.906 -4.355 4.844 1 94.75 97 PRO A C 1
ATOM 760 O O . PRO A 1 97 ? 11.148 -3.625 4.203 1 94.75 97 PRO A O 1
ATOM 763 N N . GLU A 1 98 ? 12.68 -5.273 4.273 1 95.38 98 GLU A N 1
ATOM 764 C CA . GLU A 1 98 ? 12.648 -5.48 2.828 1 95.38 98 GLU A CA 1
ATOM 765 C C . GLU A 1 98 ? 11.336 -6.117 2.391 1 95.38 98 GLU A C 1
ATOM 767 O O . GLU A 1 98 ? 10.938 -5.992 1.23 1 95.38 98 GLU A O 1
ATOM 772 N N . ILE A 1 99 ? 10.734 -6.871 3.338 1 97.38 99 ILE A N 1
ATOM 773 C CA . ILE A 1 99 ? 9.414 -7.438 3.1 1 97.38 99 ILE A CA 1
ATOM 774 C C . ILE A 1 99 ? 8.344 -6.391 3.395 1 97.38 99 ILE A C 1
ATOM 776 O O . ILE A 1 99 ? 8.164 -5.98 4.547 1 97.38 99 ILE A O 1
ATOM 780 N N . VAL A 1 100 ? 7.633 -6.047 2.293 1 97.81 100 VAL A N 1
ATOM 781 C CA . VAL A 1 100 ? 6.664 -4.98 2.51 1 97.81 100 VAL A CA 1
ATOM 782 C C . VAL A 1 100 ? 5.266 -5.574 2.662 1 97.81 100 VAL A C 1
ATOM 784 O O . VAL A 1 100 ? 4.402 -4.988 3.318 1 97.81 100 VAL A O 1
ATOM 787 N N . GLU A 1 101 ? 5.043 -6.703 2.096 1 98.5 101 GLU A N 1
ATOM 788 C CA . GLU A 1 101 ? 3.791 -7.43 2.295 1 98.5 101 GLU A CA 1
ATOM 789 C C . GLU A 1 101 ? 4.039 -8.922 2.465 1 98.5 101 GLU A C 1
ATOM 791 O O . GLU A 1 101 ? 4.969 -9.477 1.867 1 98.5 101 GLU A O 1
ATOM 796 N N . CYS A 1 102 ? 3.191 -9.516 3.23 1 98.56 102 CYS A N 1
ATOM 797 C CA . CYS A 1 102 ? 3.125 -10.961 3.389 1 98.56 102 CYS A CA 1
ATOM 798 C C . CYS A 1 102 ? 1.701 -11.414 3.686 1 98.56 102 CYS A C 1
ATOM 800 O O . CYS A 1 102 ? 1.069 -10.922 4.621 1 98.56 102 CYS A O 1
ATOM 802 N N . HIS A 1 103 ? 1.274 -12.328 2.887 1 98.56 103 HIS A N 1
ATOM 803 C CA . HIS A 1 103 ? -0.103 -12.797 3.002 1 98.56 103 HIS A CA 1
ATOM 804 C C . HIS A 1 103 ? -0.171 -14.32 3.031 1 98.56 103 HIS A C 1
ATOM 806 O O . HIS A 1 103 ? 0.444 -14.984 2.197 1 98.56 103 HIS A O 1
ATOM 812 N N . MET A 1 104 ? -0.913 -14.859 4.02 1 97.44 104 MET A N 1
ATOM 813 C CA . MET A 1 104 ? -1.294 -16.266 3.973 1 97.44 104 MET A CA 1
ATOM 814 C C . MET A 1 104 ? -2.436 -16.484 2.986 1 97.44 104 MET A C 1
ATOM 816 O O . MET A 1 104 ? -3.455 -15.797 3.043 1 97.44 104 MET A O 1
ATOM 820 N N . VAL A 1 105 ? -2.217 -17.391 2.131 1 97.31 105 VAL A N 1
ATOM 821 C CA . VAL A 1 105 ? -3.211 -17.516 1.069 1 97.31 105 VAL A CA 1
ATOM 822 C C . VAL A 1 105 ? -3.711 -18.953 0.993 1 97.31 105 VAL A C 1
ATOM 824 O O . VAL A 1 105 ? -3.086 -19.875 1.539 1 97.31 105 VAL A O 1
ATOM 827 N N . SER A 1 106 ? -4.957 -19.031 0.441 1 91.88 106 SER A N 1
ATOM 828 C CA . SER A 1 106 ? -5.496 -20.359 0.113 1 91.88 106 SER A CA 1
ATOM 829 C C . SER A 1 106 ? -5.25 -20.703 -1.352 1 91.88 1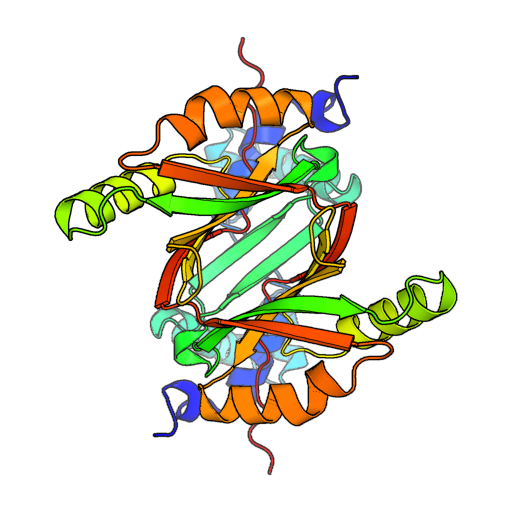06 SER A C 1
ATOM 831 O O . SER A 1 106 ? -5.898 -20.156 -2.244 1 91.88 106 SER A O 1
ATOM 833 N N . GLY A 1 107 ? -4.262 -21.406 -1.465 1 83.56 107 GLY A N 1
ATOM 834 C CA . GLY A 1 107 ? -3.863 -21.859 -2.791 1 83.56 107 GLY A CA 1
ATOM 835 C C . GLY A 1 107 ? -2.719 -22.844 -2.771 1 83.56 107 GLY A C 1
ATOM 836 O O . GLY A 1 107 ? -2.42 -23.438 -1.729 1 83.56 107 GLY A O 1
ATOM 837 N N . GLY A 1 108 ? -2.025 -23.297 -3.922 1 86.19 108 GLY A N 1
ATOM 838 C CA . GLY A 1 108 ? -0.961 -24.281 -4.082 1 86.19 108 GLY A CA 1
ATOM 839 C C . GLY A 1 108 ? 0.312 -23.891 -3.348 1 86.19 108 GLY A C 1
ATOM 840 O O . GLY A 1 108 ? 1.293 -24.641 -3.371 1 86.19 108 GLY A O 1
ATOM 841 N N . PHE A 1 109 ? 0.371 -22.719 -2.594 1 94.94 109 PHE A N 1
ATOM 842 C CA . PHE A 1 109 ? 1.45 -22.281 -1.714 1 94.94 109 PHE A CA 1
ATOM 843 C C . PHE A 1 109 ? 0.892 -21.641 -0.45 1 94.94 109 PHE A C 1
ATOM 845 O O . PHE A 1 109 ? -0.312 -21.391 -0.354 1 94.94 109 PHE A O 1
ATOM 852 N N . ASP A 1 110 ? 1.773 -21.422 0.552 1 96.62 110 ASP A N 1
ATOM 853 C CA . ASP A 1 110 ? 1.31 -21.031 1.88 1 96.62 110 ASP A CA 1
ATOM 854 C C . ASP A 1 110 ? 1.29 -19.516 2.029 1 96.62 110 ASP A C 1
ATOM 856 O O . ASP A 1 110 ? 0.355 -18.953 2.605 1 96.62 110 ASP A O 1
ATOM 860 N N . PHE A 1 111 ? 2.371 -18.859 1.503 1 97.88 111 PHE A N 1
ATOM 861 C CA . PHE A 1 111 ? 2.469 -17.422 1.663 1 97.88 111 PHE A CA 1
ATOM 862 C C . PHE A 1 111 ? 2.869 -16.75 0.352 1 97.88 111 PHE A C 1
ATOM 864 O O . PHE A 1 111 ? 3.609 -17.328 -0.444 1 97.88 111 PHE A O 1
ATOM 871 N N . LEU A 1 112 ? 2.373 -15.555 0.152 1 98.25 112 LEU A N 1
ATOM 872 C CA . LEU A 1 112 ? 2.84 -14.656 -0.894 1 98.25 112 LEU A CA 1
ATOM 873 C C . LEU A 1 112 ? 3.502 -13.422 -0.292 1 98.25 112 LEU A C 1
ATOM 875 O O . LEU A 1 112 ? 2.879 -12.695 0.486 1 98.25 112 LEU A O 1
ATOM 879 N N . ILE A 1 113 ? 4.754 -13.219 -0.656 1 98.25 113 ILE A N 1
ATOM 880 C CA . ILE A 1 113 ? 5.543 -12.117 -0.112 1 98.25 113 ILE A CA 1
ATOM 881 C C . ILE A 1 113 ? 5.828 -11.094 -1.21 1 98.25 113 ILE A C 1
ATOM 883 O O . ILE A 1 113 ? 6.113 -11.461 -2.352 1 98.25 113 ILE A O 1
ATOM 887 N N . LYS A 1 114 ? 5.641 -9.836 -0.891 1 98.38 114 LYS A N 1
ATOM 888 C CA . LYS A 1 114 ? 6.094 -8.719 -1.714 1 98.38 114 LYS A CA 1
ATOM 889 C C . LYS A 1 114 ? 7.367 -8.102 -1.144 1 98.38 114 LYS A C 1
ATOM 891 O O . LYS A 1 114 ? 7.395 -7.691 0.018 1 98.38 114 LYS A O 1
ATOM 896 N N . LEU A 1 115 ? 8.414 -8.047 -1.965 1 97.69 115 LEU A N 1
ATOM 897 C CA . LEU A 1 115 ? 9.719 -7.625 -1.485 1 97.69 115 LEU A CA 1
ATOM 898 C C . LEU A 1 115 ? 10.305 -6.543 -2.389 1 97.69 115 LEU A C 1
ATOM 900 O O . LEU A 1 115 ? 10.227 -6.641 -3.615 1 97.69 115 LEU A O 1
ATOM 904 N N . ARG A 1 116 ? 10.914 -5.516 -1.726 1 97.19 116 ARG A N 1
ATOM 905 C CA . ARG A 1 116 ? 11.578 -4.457 -2.479 1 97.19 116 ARG A CA 1
ATOM 906 C C . ARG A 1 116 ? 13.078 -4.453 -2.203 1 97.19 116 ARG A C 1
ATOM 908 O O . ARG A 1 116 ? 13.508 -4.652 -1.064 1 97.19 116 ARG A O 1
ATOM 915 N N . SER A 1 117 ? 13.844 -4.203 -3.242 1 95.94 117 SER A N 1
ATOM 916 C CA . SER A 1 117 ? 15.289 -4.031 -3.174 1 95.94 117 SER A CA 1
ATOM 917 C C . SER A 1 117 ? 15.773 -3.008 -4.195 1 95.94 117 SER A C 1
ATOM 919 O O . SER A 1 117 ? 14.984 -2.486 -4.984 1 95.94 117 SER A O 1
ATOM 921 N N . GLY A 1 118 ? 17.047 -2.717 -4.07 1 94.81 118 GLY A N 1
ATOM 922 C CA . GLY A 1 118 ? 17.594 -1.733 -4.992 1 94.81 118 GLY A CA 1
ATOM 923 C C . GLY A 1 118 ? 17.859 -2.293 -6.379 1 94.81 118 GLY A C 1
ATOM 924 O O . GLY A 1 118 ? 17.797 -1.562 -7.367 1 94.81 118 GLY A O 1
ATOM 925 N N . SER A 1 119 ? 18.172 -3.57 -6.441 1 95.19 119 SER A N 1
ATOM 926 C CA . SER A 1 119 ? 18.547 -4.234 -7.688 1 95.19 119 SER A CA 1
ATOM 927 C C . SER A 1 119 ? 18.344 -5.742 -7.59 1 95.19 119 SER A C 1
ATOM 929 O O . SER A 1 119 ? 18.047 -6.266 -6.512 1 95.19 119 SER A O 1
ATOM 931 N N . MET A 1 120 ? 18.5 -6.254 -8.758 1 95.56 120 MET A N 1
ATOM 932 C CA . MET A 1 120 ? 18.438 -7.711 -8.805 1 95.56 120 MET A CA 1
ATOM 933 C C . MET A 1 120 ? 19.547 -8.328 -7.961 1 95.56 120 MET A C 1
ATOM 935 O O . MET A 1 120 ? 19.328 -9.328 -7.277 1 95.56 120 MET A O 1
ATOM 939 N N . GLU A 1 121 ? 20.703 -7.746 -7.973 1 96.19 121 GLU A N 1
ATOM 940 C CA . GLU A 1 121 ? 21.828 -8.227 -7.176 1 96.19 121 GLU A CA 1
ATOM 941 C C . GLU A 1 121 ? 21.531 -8.141 -5.684 1 96.19 121 GLU A C 1
ATOM 943 O O . GLU A 1 121 ? 21.812 -9.07 -4.93 1 96.19 121 GLU A O 1
ATOM 948 N N . GLU A 1 122 ? 21 -7.035 -5.309 1 94.88 122 GLU A N 1
ATOM 949 C CA . GLU A 1 122 ? 20.625 -6.887 -3.906 1 94.88 122 GLU A CA 1
ATOM 950 C C . GLU A 1 122 ? 19.547 -7.891 -3.508 1 94.88 122 GLU A C 1
ATOM 952 O O . GLU A 1 122 ? 19.578 -8.43 -2.4 1 94.88 122 GLU A O 1
ATOM 957 N N . PHE A 1 123 ? 18.688 -8.164 -4.445 1 96.94 123 PHE A N 1
ATOM 958 C CA . PHE A 1 123 ? 17.656 -9.156 -4.184 1 96.94 123 PHE A CA 1
ATOM 959 C C . PHE A 1 123 ? 18.266 -10.523 -3.943 1 96.94 123 PHE A C 1
ATOM 961 O O . PHE A 1 123 ? 17.891 -11.227 -3.002 1 96.94 123 PHE A O 1
ATOM 968 N N . ARG A 1 124 ? 19.109 -10.875 -4.754 1 95.56 124 ARG A N 1
ATOM 969 C CA . ARG A 1 124 ? 19.766 -12.164 -4.594 1 95.56 124 ARG A CA 1
ATOM 970 C C . ARG A 1 124 ? 20.406 -12.281 -3.211 1 95.56 124 ARG A C 1
ATOM 972 O O . ARG A 1 124 ? 20.312 -13.336 -2.57 1 95.56 124 ARG A O 1
ATOM 979 N N . ARG A 1 125 ? 20.969 -11.219 -2.742 1 94.31 125 ARG A N 1
ATOM 980 C CA . ARG A 1 125 ? 21.562 -11.211 -1.41 1 94.31 125 ARG A CA 1
ATOM 981 C C . ARG A 1 125 ? 20.5 -11.344 -0.33 1 94.31 125 ARG A C 1
ATOM 983 O O . ARG A 1 125 ? 20.656 -12.133 0.605 1 94.31 125 ARG A O 1
ATOM 990 N N . ILE A 1 126 ? 19.5 -10.602 -0.5 1 93.06 126 ILE A N 1
ATOM 991 C CA . ILE A 1 126 ? 18.391 -10.633 0.457 1 93.06 126 ILE A CA 1
ATOM 992 C C . ILE A 1 126 ? 17.766 -12.023 0.482 1 93.06 126 ILE A C 1
ATOM 994 O O . ILE A 1 126 ? 17.469 -12.555 1.553 1 93.06 126 ILE A O 1
ATOM 998 N N . ALA A 1 127 ? 17.547 -12.617 -0.688 1 93.44 127 ALA A N 1
ATOM 999 C CA . ALA A 1 127 ? 16.969 -13.953 -0.784 1 93.44 127 ALA A CA 1
ATOM 1000 C C . ALA A 1 127 ? 17.812 -14.977 -0.041 1 93.44 127 ALA A C 1
ATOM 1002 O O . ALA A 1 127 ? 17.281 -15.812 0.695 1 93.44 127 ALA A O 1
ATOM 1003 N N . GLY A 1 128 ? 19.062 -14.852 -0.168 1 91.25 128 GLY A N 1
ATOM 1004 C CA . GLY A 1 128 ? 19.969 -15.773 0.495 1 91.25 128 GLY A CA 1
ATOM 1005 C C . GLY A 1 128 ? 20.031 -15.578 1.999 1 91.25 128 GLY A C 1
ATOM 1006 O O . GLY A 1 128 ? 20.094 -16.547 2.754 1 91.25 128 GLY A O 1
ATOM 1007 N N . LYS A 1 129 ? 19.812 -14.359 2.439 1 90.56 129 LYS A N 1
ATOM 1008 C CA . LYS A 1 129 ? 20.016 -14.023 3.848 1 90.56 129 LYS A CA 1
ATOM 1009 C C . LYS A 1 129 ? 18.688 -14.016 4.598 1 90.56 129 LYS A C 1
ATOM 1011 O O . LYS A 1 129 ? 18.641 -14.25 5.809 1 90.56 129 LYS A O 1
ATOM 1016 N N . VAL A 1 130 ? 17.688 -13.797 3.861 1 90.12 130 VAL A N 1
ATOM 1017 C CA . VAL A 1 130 ? 16.422 -13.539 4.531 1 90.12 130 VAL A CA 1
ATOM 1018 C C . VAL A 1 130 ? 15.422 -14.656 4.207 1 90.12 130 VAL A C 1
ATOM 1020 O O . VAL A 1 130 ? 15.031 -15.422 5.09 1 90.12 130 VAL A O 1
ATOM 1023 N N . LEU A 1 131 ? 15.133 -14.883 2.986 1 91.31 131 LEU A N 1
ATOM 1024 C CA . LEU A 1 131 ? 14.031 -15.766 2.6 1 91.31 131 LEU A CA 1
ATOM 1025 C C . LEU A 1 131 ? 14.359 -17.219 2.947 1 91.31 131 LEU A C 1
ATOM 1027 O O . LEU A 1 131 ? 13.516 -17.922 3.512 1 91.31 131 LEU A O 1
ATOM 1031 N N . TRP A 1 132 ? 15.562 -17.594 2.727 1 89.25 132 TRP A N 1
ATOM 1032 C CA . TRP A 1 132 ? 15.953 -18.984 2.949 1 89.25 132 TRP A CA 1
ATOM 1033 C C . TRP A 1 132 ? 16.188 -19.25 4.434 1 89.25 132 TRP A C 1
ATOM 1035 O O . TRP A 1 132 ? 16.281 -20.406 4.855 1 89.25 132 TRP A O 1
ATOM 1045 N N . GLN A 1 133 ? 16.219 -18.141 5.168 1 90.19 133 GLN A N 1
ATOM 1046 C CA . GLN A 1 133 ? 16.453 -18.297 6.602 1 90.19 133 GLN A CA 1
ATOM 1047 C C . GLN A 1 133 ? 15.156 -18.219 7.387 1 90.19 133 GLN A C 1
ATOM 1049 O O . GLN A 1 133 ? 15.141 -18.438 8.602 1 90.19 133 GLN A O 1
ATOM 1054 N N . LEU A 1 134 ? 14.133 -17.922 6.711 1 94.25 134 LEU A N 1
ATOM 1055 C CA . LEU A 1 134 ? 12.836 -17.906 7.391 1 94.25 134 LEU A CA 1
ATOM 1056 C C . LEU A 1 134 ? 12.461 -19.312 7.855 1 94.25 134 LEU A C 1
ATOM 1058 O O . LEU A 1 134 ? 12.688 -20.297 7.141 1 94.25 134 LEU A O 1
ATOM 1062 N N . PRO A 1 135 ? 11.922 -19.422 8.984 1 93.94 135 PRO A N 1
ATOM 1063 C CA . PRO A 1 135 ? 11.609 -20.734 9.555 1 93.94 135 PRO A CA 1
ATOM 1064 C C . PRO A 1 135 ? 10.648 -21.547 8.68 1 93.94 135 PRO A C 1
ATOM 1066 O O . PRO A 1 135 ? 9.625 -21.016 8.227 1 93.94 135 PRO A O 1
ATOM 1069 N N . GLY A 1 136 ? 11.016 -22.797 8.461 1 94.5 136 GLY A N 1
ATOM 1070 C CA . GLY A 1 136 ? 10.078 -23.75 7.895 1 94.5 136 GLY A CA 1
ATOM 1071 C C . GLY A 1 136 ? 9.984 -23.672 6.383 1 94.5 136 GLY A C 1
ATOM 1072 O O . GLY A 1 136 ? 9.211 -24.406 5.766 1 94.5 136 GLY A O 1
ATOM 1073 N N . VAL A 1 137 ? 10.766 -22.844 5.73 1 95.5 137 VAL A N 1
ATOM 1074 C CA . VAL A 1 137 ? 10.641 -22.656 4.285 1 95.5 137 VAL A CA 1
ATOM 1075 C C . VAL A 1 137 ? 11.133 -23.922 3.564 1 95.5 137 VAL A C 1
ATOM 1077 O O . VAL A 1 137 ? 12.273 -24.344 3.75 1 95.5 137 VAL A O 1
ATOM 1080 N N . LYS A 1 138 ? 10.281 -24.422 2.807 1 95.06 138 LYS A N 1
ATOM 1081 C CA . LYS A 1 138 ? 10.609 -25.609 2.008 1 95.06 138 LYS A CA 1
ATOM 1082 C C . LYS A 1 138 ? 10.992 -25.219 0.585 1 95.06 138 LYS A C 1
ATOM 1084 O O . LYS A 1 138 ? 11.992 -25.703 0.05 1 95.06 138 LYS A O 1
ATOM 1089 N N . GLU A 1 139 ? 10.188 -24.391 -0.006 1 94.94 139 GLU A N 1
ATOM 1090 C CA . GLU A 1 139 ? 10.367 -23.969 -1.392 1 94.94 139 GLU A CA 1
ATOM 1091 C C . GLU A 1 139 ? 9.898 -22.531 -1.598 1 94.94 139 GLU A C 1
ATOM 1093 O O . GLU A 1 139 ? 8.938 -22.078 -0.963 1 94.94 139 GLU A O 1
ATOM 1098 N N . THR A 1 140 ? 10.648 -21.859 -2.471 1 95.31 140 THR A N 1
ATOM 1099 C CA . THR A 1 140 ? 10.219 -20.531 -2.889 1 95.31 140 THR A CA 1
ATOM 1100 C C . THR A 1 140 ? 10.188 -20.422 -4.41 1 95.31 140 THR A C 1
ATOM 1102 O O . THR A 1 140 ? 10.945 -21.109 -5.102 1 95.31 140 THR A O 1
ATOM 1105 N N . ARG A 1 141 ? 9.242 -19.672 -4.906 1 95.25 141 ARG A N 1
ATOM 1106 C CA . ARG A 1 141 ? 9.172 -19.266 -6.309 1 95.25 141 ARG A CA 1
ATOM 1107 C C . ARG A 1 141 ? 9.062 -17.75 -6.441 1 95.25 141 ARG A C 1
ATOM 1109 O O . ARG A 1 141 ? 8.148 -17.141 -5.883 1 95.25 141 ARG A O 1
ATOM 1116 N N . SER A 1 142 ? 10 -17.219 -7.227 1 96.31 142 SER A N 1
ATOM 1117 C CA . SER A 1 142 ? 10.086 -15.758 -7.281 1 96.31 142 SER A CA 1
ATOM 1118 C C . SER A 1 142 ? 9.664 -15.234 -8.648 1 96.31 142 SER A C 1
ATOM 1120 O O . SER A 1 142 ? 10.016 -15.805 -9.68 1 96.31 142 SER A O 1
ATOM 1122 N N . TYR A 1 143 ? 8.891 -14.125 -8.578 1 97 143 TYR A N 1
ATOM 1123 C CA . TYR A 1 143 ? 8.391 -13.445 -9.766 1 97 143 TYR A CA 1
ATOM 1124 C C . TYR A 1 143 ? 8.805 -11.977 -9.766 1 97 143 TYR A C 1
ATOM 1126 O O . TYR A 1 143 ? 8.148 -11.141 -9.133 1 97 143 TYR A O 1
ATOM 1134 N N . PRO A 1 144 ? 9.875 -11.68 -10.539 1 97.69 144 PRO A N 1
ATOM 1135 C CA . PRO A 1 144 ? 10.211 -10.258 -10.648 1 97.69 144 PRO A CA 1
ATOM 1136 C C . PRO A 1 144 ? 9.125 -9.445 -11.352 1 97.69 144 PRO A C 1
ATOM 1138 O O . PRO A 1 144 ? 8.516 -9.93 -12.305 1 97.69 144 PRO A O 1
ATOM 1141 N N . VAL A 1 145 ? 8.883 -8.273 -10.859 1 98.31 145 VAL A N 1
ATOM 1142 C CA . VAL A 1 145 ? 7.926 -7.359 -11.477 1 98.31 145 VAL A CA 1
ATOM 1143 C C . VAL A 1 145 ? 8.602 -6.594 -12.609 1 98.31 145 VAL A C 1
ATOM 1145 O O . VAL A 1 145 ? 9.602 -5.898 -12.391 1 98.31 145 VAL A O 1
ATOM 1148 N N . MET A 1 146 ? 8.008 -6.738 -13.711 1 96.62 146 MET A N 1
ATOM 1149 C CA . MET A 1 146 ? 8.547 -6.055 -14.883 1 96.62 146 MET A CA 1
ATOM 1150 C C . MET A 1 146 ? 7.957 -4.656 -15.016 1 96.62 146 MET A C 1
ATOM 1152 O O . MET A 1 146 ? 8.617 -3.746 -15.523 1 96.62 146 MET A O 1
ATOM 1156 N N . GLN A 1 147 ? 6.777 -4.539 -14.648 1 96.44 147 GLN A N 1
ATOM 1157 C CA . GLN A 1 147 ? 6.066 -3.266 -14.719 1 96.44 147 GLN A CA 1
ATOM 1158 C C . GLN A 1 147 ? 5.016 -3.162 -13.617 1 96.44 147 GLN A C 1
ATOM 1160 O O . GLN A 1 147 ? 4.23 -4.094 -13.414 1 96.44 147 GLN A O 1
ATOM 1165 N N . VAL A 1 148 ? 5.109 -2.062 -12.93 1 97.56 148 VAL A N 1
ATOM 1166 C CA . VAL A 1 148 ? 4.027 -1.729 -12.008 1 97.56 148 VAL A CA 1
ATOM 1167 C C . VAL A 1 148 ? 2.924 -0.982 -12.75 1 97.56 148 VAL A C 1
ATOM 1169 O O . VAL A 1 148 ? 3.08 0.195 -13.086 1 97.56 148 VAL A O 1
ATOM 1172 N N . VAL A 1 149 ? 1.812 -1.681 -12.945 1 97.94 149 VAL A N 1
ATOM 1173 C CA . VAL A 1 149 ? 0.709 -1.094 -13.703 1 97.94 149 VAL A CA 1
ATOM 1174 C C . VAL A 1 149 ? -0.142 -0.222 -12.781 1 97.94 149 VAL A C 1
ATOM 1176 O O . VAL A 1 149 ? -0.558 0.874 -13.164 1 97.94 149 VAL A O 1
ATOM 1179 N N . LYS A 1 150 ? -0.429 -0.723 -11.703 1 97.81 150 LYS A N 1
ATOM 1180 C CA . LYS A 1 150 ? -1.2 -0.044 -10.664 1 97.81 150 LYS A CA 1
ATOM 1181 C C . LYS A 1 150 ? -0.71 -0.432 -9.273 1 97.81 150 LYS A C 1
ATOM 1183 O O . LYS A 1 150 ? -0.416 -1.602 -9.016 1 97.81 150 LYS A O 1
ATOM 1188 N N . ASP A 1 151 ? -0.542 0.533 -8.43 1 97.25 151 ASP A N 1
ATOM 1189 C CA . ASP A 1 151 ? -0.132 0.328 -7.047 1 97.25 151 ASP A CA 1
ATOM 1190 C C . ASP A 1 151 ? -0.697 1.42 -6.141 1 97.25 151 ASP A C 1
ATOM 1192 O O . ASP A 1 151 ? -0.099 2.488 -6 1 97.25 151 ASP A O 1
ATOM 1196 N N . THR A 1 152 ? -1.878 1.146 -5.555 1 96.88 152 THR A N 1
ATOM 1197 C CA . THR A 1 152 ? -2.523 2.127 -4.691 1 96.88 152 THR A CA 1
ATOM 1198 C C . THR A 1 152 ? -2.922 1.498 -3.359 1 96.88 152 THR A C 1
ATOM 1200 O O . THR A 1 152 ? -3.145 0.288 -3.281 1 96.88 152 THR A O 1
ATOM 1203 N N . SER A 1 153 ? -2.908 2.311 -2.361 1 95.19 153 SER A N 1
ATOM 1204 C CA . SER A 1 153 ? -3.396 1.874 -1.059 1 95.19 153 SER A CA 1
ATOM 1205 C C . SER A 1 153 ? -4.848 2.293 -0.844 1 95.19 153 SER A C 1
ATOM 1207 O O . SER A 1 153 ? -5.441 1.987 0.192 1 95.19 153 SER A O 1
ATOM 1209 N N . LYS A 1 154 ? -5.414 2.98 -1.857 1 96.62 154 LYS A N 1
ATOM 1210 C CA . LYS A 1 154 ? -6.777 3.49 -1.718 1 96.62 154 LYS A CA 1
ATOM 1211 C C . LYS A 1 154 ? -7.793 2.354 -1.746 1 96.62 154 LYS A C 1
ATOM 1213 O O . LYS A 1 154 ? -7.652 1.403 -2.518 1 96.62 154 LYS A O 1
ATOM 1218 N N . ILE A 1 155 ? -8.742 2.51 -0.917 1 95.69 155 ILE A N 1
ATOM 1219 C CA . ILE A 1 155 ? -9.859 1.574 -0.897 1 95.69 155 ILE A CA 1
ATOM 1220 C C . ILE A 1 155 ? -11.086 2.229 -1.526 1 95.69 155 ILE A C 1
ATOM 1222 O O . ILE A 1 155 ? -11.344 3.416 -1.319 1 95.69 155 ILE A O 1
ATOM 1226 N N . LYS A 1 156 ? -11.828 1.423 -2.273 1 94.06 156 LYS A N 1
ATOM 1227 C CA . LYS A 1 156 ? -13.062 1.932 -2.865 1 94.06 156 LYS A CA 1
ATOM 1228 C C . LYS A 1 156 ? -14.094 2.256 -1.791 1 94.06 156 LYS A C 1
ATOM 1230 O O . LYS A 1 156 ? -14.43 1.4 -0.971 1 94.06 156 LYS A O 1
ATOM 1235 N N . ILE A 1 157 ? -14.516 3.459 -1.808 1 91.56 157 ILE A N 1
ATOM 1236 C CA . ILE A 1 157 ? -15.57 3.869 -0.89 1 91.56 157 ILE A CA 1
ATOM 1237 C C . ILE A 1 157 ? -16.922 3.82 -1.603 1 91.56 157 ILE A C 1
ATOM 1239 O O . ILE A 1 157 ? -17.125 4.504 -2.609 1 91.56 157 ILE A O 1
ATOM 1243 N N . LYS A 1 158 ? -17.766 2.9 -1.12 1 79.62 158 LYS A N 1
ATOM 1244 C CA . LYS A 1 158 ? -19.078 2.764 -1.715 1 79.62 158 LYS A CA 1
ATOM 1245 C C . LYS A 1 158 ? -20.047 3.822 -1.176 1 79.62 158 LYS A C 1
ATOM 1247 O O . LYS A 1 158 ? -20.188 3.973 0.039 1 79.62 158 LYS A O 1
ATOM 1252 N N . THR A 1 159 ? -20.375 4.688 -2.055 1 70.44 159 THR A N 1
ATOM 1253 C CA . THR A 1 159 ? -21.359 5.676 -1.639 1 70.44 159 THR A CA 1
ATOM 1254 C C . THR A 1 159 ? -22.75 5.066 -1.625 1 70.44 159 THR A C 1
ATOM 1256 O O . THR A 1 159 ? -23.062 4.184 -2.434 1 70.44 159 THR A O 1
ATOM 1259 N N . LYS A 1 160 ? -23.406 5.168 -0.453 1 59.31 160 LYS A N 1
ATOM 1260 C CA . LYS A 1 160 ? -24.766 4.688 -0.309 1 59.31 160 LYS A CA 1
ATOM 1261 C C . LYS A 1 160 ? -25.656 5.234 -1.419 1 59.31 160 LYS A C 1
ATOM 1263 O O . LYS A 1 160 ? -25.656 6.438 -1.689 1 59.31 160 LYS A O 1
ATOM 1268 N N . ASN A 1 161 ? -25.719 4.523 -2.615 1 47.31 161 ASN A N 1
ATOM 1269 C CA . ASN A 1 161 ? -26.719 4.984 -3.568 1 47.31 161 ASN A CA 1
ATOM 1270 C C . ASN A 1 161 ? -27.984 5.469 -2.861 1 47.31 161 ASN A C 1
ATOM 1272 O O . ASN A 1 161 ? -28.484 4.801 -1.957 1 47.31 161 ASN A O 1
ATOM 1276 N N . LYS A 1 162 ? -28.422 6.688 -3.111 1 35.66 162 LYS A N 1
ATOM 1277 C CA . LYS A 1 162 ? -29.828 7.047 -2.963 1 35.66 162 LYS A CA 1
ATOM 1278 C C . LYS A 1 162 ? -30.734 6.008 -3.621 1 35.66 162 LYS A C 1
ATOM 1280 O O . LYS A 1 162 ? -30.453 5.559 -4.734 1 35.66 162 LYS A O 1
ATOM 1285 N N . MET B 1 1 ? 25.469 2.561 -9.867 1 39.62 1 MET B N 1
ATOM 1286 C CA . MET B 1 1 ? 25.562 4.02 -9.867 1 39.62 1 MET B CA 1
ATOM 1287 C C . MET B 1 1 ? 24.719 4.617 -8.75 1 39.62 1 MET B C 1
ATOM 1289 O O . MET B 1 1 ? 23.609 4.156 -8.484 1 39.62 1 MET B O 1
ATOM 1293 N N . ASN B 1 2 ? 25.328 5.078 -7.707 1 52.09 2 ASN B N 1
ATOM 1294 C CA . ASN B 1 2 ? 24.75 5.559 -6.449 1 52.09 2 ASN B CA 1
ATOM 1295 C C . ASN B 1 2 ? 23.609 6.535 -6.688 1 52.09 2 ASN B C 1
ATOM 1297 O O . ASN B 1 2 ? 23.828 7.637 -7.195 1 52.09 2 ASN B O 1
ATOM 1301 N N . GLY B 1 3 ? 22.375 6.031 -7.066 1 62.28 3 GLY B N 1
ATOM 1302 C CA . GLY B 1 3 ? 21.109 6.617 -7.48 1 62.28 3 GLY B CA 1
ATOM 1303 C C . GLY B 1 3 ? 20.781 7.902 -6.742 1 62.28 3 GLY B C 1
ATOM 1304 O O . GLY B 1 3 ? 21.594 8.406 -5.973 1 62.28 3 GLY B O 1
ATOM 1305 N N . PRO B 1 4 ? 19.734 8.656 -7.156 1 69.25 4 PRO B N 1
ATOM 1306 C CA . PRO B 1 4 ? 19.297 9.93 -6.594 1 69.25 4 PRO B CA 1
ATOM 1307 C C . PRO B 1 4 ? 19.391 9.977 -5.07 1 69.25 4 PRO B C 1
ATOM 1309 O O . PRO B 1 4 ? 19.531 11.055 -4.488 1 69.25 4 PRO B O 1
ATOM 1312 N N . ILE B 1 5 ? 19.594 8.82 -4.48 1 74.81 5 ILE B N 1
ATOM 1313 C CA . ILE B 1 5 ? 19.641 8.742 -3.027 1 74.81 5 ILE B CA 1
ATOM 1314 C C . ILE B 1 5 ? 20.984 9.273 -2.531 1 74.81 5 ILE B C 1
ATOM 1316 O O . ILE B 1 5 ? 21.109 9.711 -1.384 1 74.81 5 ILE B O 1
ATOM 1320 N N . LEU B 1 6 ? 21.891 9.32 -3.412 1 72 6 LEU B N 1
ATOM 1321 C CA . LEU B 1 6 ? 23.219 9.758 -3.025 1 72 6 LEU B CA 1
ATOM 1322 C C . LEU B 1 6 ? 23.25 11.266 -2.768 1 72 6 LEU B C 1
ATOM 1324 O O . LEU B 1 6 ? 24.156 11.766 -2.1 1 72 6 LEU B O 1
ATOM 1328 N N . SER B 1 7 ? 22.25 11.898 -3.139 1 84.5 7 SER B N 1
ATOM 1329 C CA . SER B 1 7 ? 22.203 13.344 -2.951 1 84.5 7 SER B CA 1
ATOM 1330 C C . SER B 1 7 ? 21.609 13.703 -1.587 1 84.5 7 SER B C 1
ATOM 1332 O O . SER B 1 7 ? 21.672 14.859 -1.166 1 84.5 7 SER B O 1
ATOM 1334 N N . LEU B 1 8 ? 21.172 12.664 -0.921 1 93.5 8 LEU B N 1
ATOM 1335 C CA . LEU B 1 8 ? 20.516 12.914 0.357 1 93.5 8 LEU B CA 1
ATOM 1336 C C . LEU B 1 8 ? 21.5 12.727 1.516 1 93.5 8 LEU B C 1
ATOM 1338 O O . LEU B 1 8 ? 22.312 11.812 1.495 1 93.5 8 LEU B O 1
ATOM 1342 N N . ASP B 1 9 ? 21.438 13.609 2.436 1 93.75 9 ASP B N 1
ATOM 1343 C CA . ASP B 1 9 ? 22.234 13.414 3.643 1 93.75 9 ASP B CA 1
ATOM 1344 C C . ASP B 1 9 ? 21.438 12.695 4.723 1 93.75 9 ASP B C 1
ATOM 1346 O O . ASP B 1 9 ? 20.297 12.281 4.488 1 93.75 9 ASP B O 1
ATOM 1350 N N . ARG B 1 10 ? 22.031 12.516 5.84 1 94.25 10 ARG B N 1
ATOM 1351 C CA . ARG B 1 10 ? 21.438 11.75 6.93 1 94.25 10 ARG B CA 1
ATOM 1352 C C . ARG B 1 10 ? 20.156 12.398 7.418 1 94.25 10 ARG B C 1
ATOM 1354 O O . ARG B 1 10 ? 19.203 11.703 7.773 1 94.25 10 ARG B O 1
ATOM 1361 N N . THR B 1 11 ? 20.141 13.688 7.43 1 96.12 11 THR B N 1
ATOM 1362 C CA . THR B 1 11 ? 18.969 14.406 7.891 1 96.12 11 THR B CA 1
ATOM 1363 C C . THR B 1 11 ? 17.797 14.188 6.941 1 96.12 11 THR B C 1
ATOM 1365 O O . THR B 1 11 ? 16.672 13.922 7.383 1 96.12 11 THR B O 1
ATOM 1368 N N . ASP B 1 12 ? 18.078 14.281 5.664 1 96.88 12 ASP B N 1
ATOM 1369 C CA . ASP B 1 12 ? 17.047 14.023 4.668 1 96.88 12 ASP B CA 1
ATOM 1370 C C . ASP B 1 12 ? 16.438 12.633 4.859 1 96.88 12 ASP B C 1
ATOM 1372 O O . ASP B 1 12 ? 15.211 12.484 4.836 1 96.88 12 ASP B O 1
ATOM 1376 N N . LEU B 1 13 ? 17.281 11.672 5.066 1 96.81 13 LEU B N 1
ATOM 1377 C CA . LEU B 1 13 ? 16.828 10.289 5.207 1 96.81 13 LEU B CA 1
ATOM 1378 C C . LEU B 1 13 ? 16 10.109 6.473 1 96.81 13 LEU B C 1
ATOM 1380 O O . LEU B 1 13 ? 15 9.398 6.469 1 96.81 13 LEU B O 1
ATOM 1384 N N . LYS B 1 14 ? 16.422 10.734 7.477 1 97.06 14 LYS B N 1
ATOM 1385 C CA . LYS B 1 14 ? 15.664 10.68 8.727 1 97.06 14 LYS B CA 1
ATOM 1386 C C . LYS B 1 14 ? 14.289 11.32 8.57 1 97.06 14 LYS B C 1
ATOM 1388 O O . LYS B 1 14 ? 13.289 10.781 9.07 1 97.06 14 LYS B O 1
ATOM 1393 N N . ILE B 1 15 ? 14.234 12.438 7.883 1 98.12 15 ILE B N 1
ATOM 1394 C CA . ILE B 1 15 ? 12.969 13.125 7.625 1 98.12 15 ILE B CA 1
ATOM 1395 C C . ILE B 1 15 ? 12.023 12.195 6.879 1 98.12 15 ILE B C 1
ATOM 1397 O O . ILE B 1 15 ? 10.859 12.039 7.266 1 98.12 15 ILE B O 1
ATOM 1401 N N . LEU B 1 16 ? 12.516 11.57 5.871 1 98.25 16 LEU B N 1
ATOM 1402 C CA . LEU B 1 16 ? 11.703 10.664 5.062 1 98.25 16 LEU B CA 1
ATOM 1403 C C . LEU B 1 16 ? 11.172 9.508 5.902 1 98.25 16 LEU B C 1
ATOM 1405 O O . LEU B 1 16 ? 10.008 9.125 5.777 1 98.25 16 LEU B O 1
ATOM 1409 N N . ASP B 1 17 ? 12.031 9.016 6.734 1 97.75 17 ASP B N 1
ATOM 1410 C CA . ASP B 1 17 ? 11.641 7.891 7.586 1 97.75 17 ASP B CA 1
ATOM 1411 C C . ASP B 1 17 ? 10.508 8.281 8.531 1 97.75 17 ASP B C 1
ATOM 1413 O O . ASP B 1 17 ? 9.531 7.551 8.68 1 97.75 17 ASP B O 1
ATOM 1417 N N . ILE B 1 18 ? 10.625 9.406 9.141 1 98.31 18 ILE B N 1
ATOM 1418 C CA . ILE B 1 18 ? 9.633 9.898 10.094 1 98.31 18 ILE B CA 1
ATOM 1419 C C . ILE B 1 18 ? 8.305 10.133 9.375 1 98.31 18 ILE B C 1
ATOM 1421 O O . ILE B 1 18 ? 7.242 9.75 9.875 1 98.31 18 ILE B O 1
ATOM 1425 N N . LEU B 1 19 ? 8.359 10.68 8.188 1 98.5 19 LEU B N 1
ATOM 1426 C CA . LEU B 1 19 ? 7.152 11.031 7.453 1 98.5 19 LEU B CA 1
ATOM 1427 C C . LEU B 1 19 ? 6.414 9.781 6.984 1 98.5 19 LEU B C 1
ATOM 1429 O O . LEU B 1 19 ? 5.188 9.789 6.871 1 98.5 19 LEU B O 1
ATOM 1433 N N . GLN B 1 20 ? 7.121 8.656 6.773 1 98 20 GLN B N 1
ATOM 1434 C CA . GLN B 1 20 ? 6.473 7.398 6.418 1 98 20 GLN B CA 1
ATOM 1435 C C . GLN B 1 20 ? 5.637 6.867 7.582 1 98 20 GLN B C 1
ATOM 1437 O O . GLN B 1 20 ? 4.641 6.176 7.371 1 98 20 GLN B O 1
ATOM 1442 N N . THR B 1 21 ? 6.098 7.25 8.719 1 97.12 21 THR B N 1
ATOM 1443 C CA . THR B 1 21 ? 5.441 6.75 9.922 1 97.12 21 THR B CA 1
ATOM 1444 C C . THR B 1 21 ? 4.305 7.672 10.344 1 97.12 21 THR B C 1
ATOM 1446 O O . THR B 1 21 ? 3.236 7.207 10.75 1 97.12 21 THR B O 1
ATOM 1449 N N . ASP B 1 22 ? 4.582 8.953 10.227 1 97.94 22 ASP B N 1
ATOM 1450 C CA . ASP B 1 22 ? 3.609 9.984 10.57 1 97.94 22 ASP B CA 1
ATOM 1451 C C . ASP B 1 22 ? 3.609 11.109 9.539 1 97.94 22 ASP B C 1
ATOM 1453 O O . ASP B 1 22 ? 4.363 12.078 9.664 1 97.94 22 ASP B O 1
ATOM 1457 N N . GLY B 1 23 ? 2.627 11.008 8.648 1 97.75 23 GLY B N 1
ATOM 1458 C CA . GLY B 1 23 ? 2.555 11.953 7.551 1 97.75 23 GLY B CA 1
ATOM 1459 C C . GLY B 1 23 ? 1.98 13.297 7.961 1 97.75 23 GLY B C 1
ATOM 1460 O O . GLY B 1 23 ? 2.074 14.273 7.211 1 97.75 23 GLY B O 1
ATOM 1461 N N . ARG B 1 24 ? 1.462 13.383 9.164 1 97.19 24 ARG B N 1
ATOM 1462 C CA . ARG B 1 24 ? 0.854 14.633 9.602 1 97.19 24 ARG B CA 1
ATOM 1463 C C . ARG B 1 24 ? 1.632 15.242 10.766 1 97.19 24 ARG B C 1
ATOM 1465 O O . ARG B 1 24 ? 1.147 16.156 11.43 1 97.19 24 ARG B O 1
ATOM 1472 N N . ILE B 1 25 ? 2.783 14.742 11 1 97.69 25 ILE B N 1
ATOM 1473 C CA . ILE B 1 25 ? 3.619 15.344 12.039 1 97.69 25 ILE B CA 1
ATOM 1474 C C . ILE B 1 25 ? 3.799 16.828 11.758 1 97.69 25 ILE B C 1
ATOM 1476 O O . ILE B 1 25 ? 3.953 17.234 10.602 1 97.69 25 ILE B O 1
ATOM 1480 N N . SER B 1 26 ? 3.74 17.625 12.812 1 97.12 26 SER B N 1
ATOM 1481 C CA . SER B 1 26 ? 3.902 19.062 12.633 1 97.12 26 SER B CA 1
ATOM 1482 C C . SER B 1 26 ? 5.344 19.422 12.273 1 97.12 26 SER B C 1
ATOM 1484 O O . SER B 1 26 ? 6.273 18.703 12.641 1 97.12 26 SER B O 1
ATOM 1486 N N . ASN B 1 27 ? 5.418 20.562 11.57 1 97.06 27 ASN B N 1
ATOM 1487 C CA . ASN B 1 27 ? 6.75 21.047 11.219 1 97.06 27 ASN B CA 1
ATOM 1488 C C . ASN B 1 27 ? 7.605 21.266 12.461 1 97.06 27 ASN B C 1
ATOM 1490 O O . ASN B 1 27 ? 8.797 20.938 12.469 1 97.06 27 ASN B O 1
ATOM 1494 N N . SER B 1 28 ? 6.996 21.781 13.453 1 98.19 28 SER B N 1
ATOM 1495 C CA . SER B 1 28 ? 7.727 22.062 14.688 1 98.19 28 SER B CA 1
ATOM 1496 C C . SER B 1 28 ? 8.234 20.781 15.336 1 98.19 28 SER B C 1
ATOM 1498 O O . SER B 1 28 ? 9.398 20.688 15.734 1 98.19 28 SER B O 1
ATOM 1500 N N . LYS B 1 29 ? 7.453 19.781 15.477 1 98.44 29 LYS B N 1
ATOM 1501 C CA . LYS B 1 29 ? 7.848 18.516 16.078 1 98.44 29 LYS B CA 1
ATOM 1502 C C . LYS B 1 29 ? 8.891 17.812 15.211 1 98.44 29 LYS B C 1
ATOM 1504 O O . LYS B 1 29 ? 9.852 17.234 15.734 1 98.44 29 LYS B O 1
ATOM 1509 N N . LEU B 1 30 ? 8.695 17.828 13.898 1 98.56 30 LEU B N 1
ATOM 1510 C CA . LEU B 1 30 ? 9.664 17.234 12.984 1 98.56 30 LEU B CA 1
ATOM 1511 C C . LEU B 1 30 ? 11.031 17.891 13.148 1 98.56 30 LEU B C 1
ATOM 1513 O O . LEU B 1 30 ? 12.055 17.203 13.203 1 98.56 30 LEU B O 1
ATOM 1517 N N . ALA B 1 31 ? 10.984 19.188 13.242 1 98.56 31 ALA B N 1
ATOM 1518 C CA . ALA B 1 31 ? 12.211 19.953 13.43 1 98.56 31 ALA B CA 1
ATOM 1519 C C . ALA B 1 31 ? 12.938 19.516 14.703 1 98.56 31 ALA B C 1
ATOM 1521 O O . ALA B 1 31 ? 14.156 19.328 14.688 1 98.56 31 ALA B O 1
ATOM 1522 N N . GLU B 1 32 ? 12.211 19.344 15.727 1 98.44 32 GLU B N 1
ATOM 1523 C CA . GLU B 1 32 ? 12.773 18.891 17 1 98.44 32 GLU B CA 1
ATOM 1524 C C . GLU B 1 32 ? 13.414 17.516 16.859 1 98.44 32 GLU B C 1
ATOM 1526 O O . GLU B 1 32 ? 14.531 17.297 17.344 1 98.44 32 GLU B O 1
ATOM 1531 N N . LEU B 1 33 ? 12.836 16.656 16.188 1 97.88 33 LEU B N 1
ATOM 1532 C CA . LEU B 1 33 ? 13.281 15.266 16.078 1 97.88 33 LEU B CA 1
ATOM 1533 C C . LEU B 1 33 ? 14.539 15.164 15.227 1 97.88 33 LEU B C 1
ATOM 1535 O O . LEU B 1 33 ? 15.344 14.25 15.414 1 97.88 33 LEU B O 1
ATOM 1539 N N . VAL B 1 34 ? 14.719 16.062 14.336 1 97.88 34 VAL B N 1
ATOM 1540 C CA . VAL B 1 34 ? 15.875 15.945 13.445 1 97.88 34 VAL B CA 1
ATOM 1541 C C . VAL B 1 34 ? 16.906 17.016 13.805 1 97.88 34 VAL B C 1
ATOM 1543 O O . VAL B 1 34 ? 17.891 17.203 13.086 1 97.88 34 VAL B O 1
ATOM 1546 N N . ASN B 1 35 ? 16.656 17.812 14.797 1 97.69 35 ASN B N 1
ATOM 1547 C CA . ASN B 1 35 ? 17.562 18.797 15.344 1 97.69 35 ASN B CA 1
ATOM 1548 C C . ASN B 1 35 ? 17.859 19.906 14.336 1 97.69 35 ASN B C 1
ATOM 1550 O O . ASN B 1 35 ? 19.016 20.219 14.055 1 97.69 35 ASN B O 1
ATOM 1554 N N . LEU B 1 36 ? 16.828 20.453 13.797 1 98 36 LEU B N 1
ATOM 1555 C CA . LEU B 1 36 ? 16.859 21.609 12.922 1 98 36 LEU B CA 1
ATOM 1556 C C . LEU B 1 36 ? 15.828 22.641 13.352 1 98 36 LEU B C 1
ATOM 1558 O O . LEU B 1 36 ? 14.992 22.359 14.211 1 98 36 LEU B O 1
ATOM 1562 N N . SER B 1 37 ? 16.016 23.812 12.766 1 98 37 SER B N 1
ATOM 1563 C CA . SER B 1 37 ? 14.969 24.812 12.945 1 98 37 SER B CA 1
ATOM 1564 C C . SER B 1 37 ? 13.742 24.484 12.109 1 98 37 SER B C 1
ATOM 1566 O O . SER B 1 37 ? 13.844 23.797 11.086 1 98 37 SER B O 1
ATOM 1568 N N . PRO B 1 38 ? 12.57 25 12.508 1 98.25 38 PRO B N 1
ATOM 1569 C CA . PRO B 1 38 ? 11.367 24.781 11.703 1 98.25 38 PRO B CA 1
ATOM 1570 C C . PRO B 1 38 ? 11.516 25.297 10.266 1 98.25 38 PRO B C 1
ATOM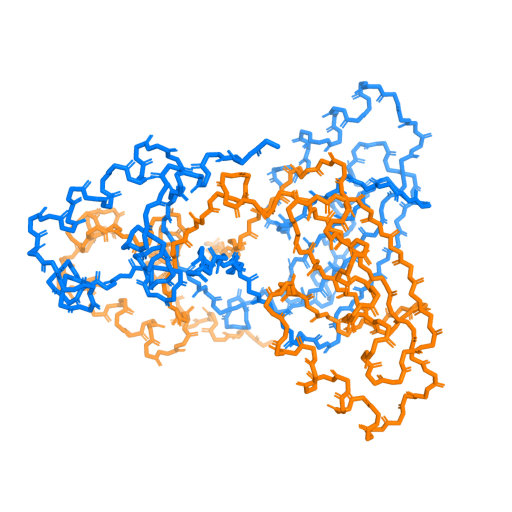 1572 O O . PRO B 1 38 ? 11.039 24.641 9.328 1 98.25 38 PRO B O 1
ATOM 1575 N N . THR B 1 39 ? 12.211 26.344 10.141 1 98.25 39 THR B N 1
ATOM 1576 C CA . THR B 1 39 ? 12.406 26.906 8.805 1 98.25 39 THR B CA 1
ATOM 1577 C C . THR B 1 39 ? 13.289 25.984 7.961 1 98.25 39 THR B C 1
ATOM 1579 O O . THR B 1 39 ? 13.008 25.766 6.785 1 98.25 39 THR B O 1
ATOM 1582 N N . ALA B 1 40 ? 14.305 25.453 8.5 1 98.19 40 ALA B N 1
ATOM 1583 C CA . ALA B 1 40 ? 15.234 24.578 7.793 1 98.19 40 ALA B CA 1
ATOM 1584 C C . ALA B 1 40 ? 14.555 23.281 7.395 1 98.19 40 ALA B C 1
ATOM 1586 O O . ALA B 1 40 ? 14.75 22.797 6.273 1 98.19 40 ALA B O 1
ATOM 1587 N N . VAL B 1 41 ? 13.812 22.719 8.32 1 98.12 41 VAL B N 1
ATOM 1588 C CA . VAL B 1 41 ? 13.164 21.453 8.023 1 98.12 41 VAL B CA 1
ATOM 1589 C C . VAL B 1 41 ? 12.109 21.656 6.941 1 98.12 41 VAL B C 1
ATOM 1591 O O . VAL B 1 41 ? 11.953 20.812 6.051 1 98.12 41 VAL B O 1
ATOM 1594 N N . MET B 1 42 ? 11.398 22.734 7.023 1 97.88 42 MET B N 1
ATOM 1595 C CA . MET B 1 42 ? 10.406 23.031 5.996 1 97.88 42 MET B CA 1
ATOM 1596 C C . MET B 1 42 ? 11.055 23.125 4.617 1 97.88 42 MET B C 1
ATOM 1598 O O . MET B 1 42 ? 10.531 22.562 3.646 1 97.88 42 MET B O 1
ATOM 1602 N N . ALA B 1 43 ? 12.125 23.766 4.543 1 98.25 43 ALA B N 1
ATOM 1603 C CA . ALA B 1 43 ? 12.852 23.891 3.283 1 98.25 43 ALA B CA 1
ATOM 1604 C C . ALA B 1 43 ? 13.289 22.516 2.766 1 98.25 43 ALA B C 1
ATOM 1606 O O . ALA B 1 43 ? 13.203 22.25 1.566 1 98.25 43 ALA B O 1
ATOM 1607 N N . ARG B 1 44 ? 13.742 21.688 3.67 1 98 44 ARG B N 1
ATOM 1608 C CA . ARG B 1 44 ? 14.172 20.359 3.291 1 98 44 ARG B CA 1
ATOM 1609 C C . ARG B 1 44 ? 13.008 19.531 2.766 1 98 44 ARG B C 1
ATOM 1611 O O . ARG B 1 44 ? 13.125 18.859 1.737 1 98 44 ARG B O 1
ATOM 1618 N N . VAL B 1 45 ? 11.898 19.531 3.422 1 98.44 45 VAL B N 1
ATOM 1619 C CA . VAL B 1 45 ? 10.719 18.781 3.02 1 98.44 45 VAL B CA 1
ATOM 1620 C C . VAL B 1 45 ? 10.234 19.266 1.653 1 98.44 45 VAL B C 1
ATOM 1622 O O . VAL B 1 45 ? 9.883 18.453 0.791 1 98.44 45 VAL B O 1
ATOM 1625 N N . GLN B 1 46 ? 10.227 20.594 1.516 1 98.06 46 GLN B N 1
ATOM 1626 C CA . GLN B 1 46 ? 9.82 21.156 0.236 1 98.06 46 GLN B CA 1
ATOM 1627 C C . GLN B 1 46 ? 10.742 20.688 -0.89 1 98.06 46 GLN B C 1
ATOM 1629 O O . GLN B 1 46 ? 10.273 20.359 -1.98 1 98.06 46 GLN B O 1
ATOM 1634 N N . LYS B 1 47 ? 11.984 20.703 -0.642 1 97.88 47 LYS B N 1
ATOM 1635 C CA . LYS B 1 47 ? 12.953 20.25 -1.637 1 97.88 47 LYS B CA 1
ATOM 1636 C C . LYS B 1 47 ? 12.75 18.766 -1.964 1 97.88 47 LYS B C 1
ATOM 1638 O O . LYS B 1 47 ? 12.766 18.375 -3.133 1 97.88 47 LYS B O 1
ATOM 1643 N N . LEU B 1 48 ? 12.586 17.938 -0.937 1 98.19 48 LEU B N 1
ATOM 1644 C CA . LEU B 1 48 ? 12.352 16.516 -1.114 1 98.19 48 LEU B CA 1
ATOM 1645 C C . LEU B 1 48 ? 11.094 16.266 -1.937 1 98.19 48 LEU B C 1
ATOM 1647 O O . LEU B 1 48 ? 11.031 15.305 -2.715 1 98.19 48 LEU B O 1
ATOM 1651 N N . THR B 1 49 ? 10.086 17.094 -1.735 1 98.31 49 THR B N 1
ATOM 1652 C CA . THR B 1 49 ? 8.844 17.016 -2.498 1 98.31 49 THR B CA 1
ATOM 1653 C C . THR B 1 49 ? 9.07 17.438 -3.945 1 98.31 49 THR B C 1
ATOM 1655 O O . THR B 1 49 ? 8.68 16.734 -4.875 1 98.31 49 THR B O 1
ATOM 1658 N N . LYS B 1 50 ? 9.727 18.547 -4.129 1 97.69 50 LYS B N 1
ATOM 1659 C CA . LYS B 1 50 ? 10.008 19.078 -5.457 1 97.69 50 LYS B CA 1
ATOM 1660 C C . LYS B 1 50 ? 10.852 18.094 -6.273 1 97.69 50 LYS B C 1
ATOM 1662 O O . LYS B 1 50 ? 10.633 17.938 -7.477 1 97.69 50 LYS B O 1
ATOM 1667 N N . ASP B 1 51 ? 11.742 17.438 -5.566 1 97.12 51 ASP B N 1
ATOM 1668 C CA . ASP B 1 51 ? 12.656 16.516 -6.23 1 97.12 51 ASP B CA 1
ATOM 1669 C C . ASP B 1 51 ? 12.031 15.125 -6.359 1 97.12 51 ASP B C 1
ATOM 1671 O O . ASP B 1 51 ? 12.711 14.172 -6.762 1 97.12 51 ASP B O 1
ATOM 1675 N N . ASP B 1 52 ? 10.844 14.867 -5.93 1 97.69 52 ASP B N 1
ATOM 1676 C CA . ASP B 1 52 ? 10.016 13.688 -6.176 1 97.69 52 ASP B CA 1
ATOM 1677 C C . ASP B 1 52 ? 10.43 12.531 -5.27 1 97.69 52 ASP B C 1
ATOM 1679 O O . ASP B 1 52 ? 10.234 11.367 -5.617 1 97.69 52 ASP B O 1
ATOM 1683 N N . PHE B 1 53 ? 11.133 12.852 -4.164 1 97.94 53 PHE B N 1
ATOM 1684 C CA . PHE B 1 53 ? 11.336 11.82 -3.156 1 97.94 53 PHE B CA 1
ATOM 1685 C C . PHE B 1 53 ? 10.047 11.531 -2.402 1 97.94 53 PHE B C 1
ATOM 1687 O O . PHE B 1 53 ? 9.797 10.391 -1.996 1 97.94 53 PHE B O 1
ATOM 1694 N N . ILE B 1 54 ? 9.328 12.602 -2.172 1 98.25 54 ILE B N 1
ATOM 1695 C CA . ILE B 1 54 ? 7.992 12.516 -1.596 1 98.25 54 ILE B CA 1
ATOM 1696 C C . ILE B 1 54 ? 6.941 12.688 -2.693 1 98.25 54 ILE B C 1
ATOM 1698 O O . ILE B 1 54 ? 6.906 13.719 -3.365 1 98.25 54 ILE B O 1
ATOM 1702 N N . LEU B 1 55 ? 6.059 11.719 -2.805 1 98.06 55 LEU B N 1
ATOM 1703 C CA . LEU B 1 55 ? 5.078 11.727 -3.885 1 98.06 55 LEU B CA 1
ATOM 1704 C C . LEU B 1 55 ? 3.748 12.297 -3.408 1 98.06 55 LEU B C 1
ATOM 1706 O O . LEU B 1 55 ? 2.906 12.688 -4.223 1 98.06 55 LEU B O 1
ATOM 1710 N N . GLY B 1 56 ? 3.562 12.281 -2.084 1 97.88 56 GLY B N 1
ATOM 1711 C CA . GLY B 1 56 ? 2.34 12.781 -1.479 1 97.88 56 GLY B CA 1
ATOM 1712 C C . GLY B 1 56 ? 2.062 12.188 -0.111 1 97.88 56 GLY B C 1
ATOM 1713 O O . GLY B 1 56 ? 2.912 11.5 0.457 1 97.88 56 GLY B O 1
ATOM 1714 N N . TYR B 1 57 ? 0.924 12.523 0.39 1 98.25 57 TYR B N 1
ATOM 1715 C CA . TYR B 1 57 ? 0.47 12.039 1.688 1 98.25 57 TYR B CA 1
ATOM 1716 C C . TYR B 1 57 ? -0.939 11.461 1.591 1 98.25 57 TYR B C 1
ATOM 1718 O O . TYR B 1 57 ? -1.796 12.016 0.898 1 98.25 57 TYR B O 1
ATOM 1726 N N . GLU B 1 58 ? -1.107 10.383 2.268 1 98.25 58 GLU B N 1
ATOM 1727 C CA . GLU B 1 58 ? -2.408 9.727 2.193 1 98.25 58 GLU B CA 1
ATOM 1728 C C . GLU B 1 58 ? -2.846 9.219 3.564 1 98.25 58 GLU B C 1
ATOM 1730 O O . GLU B 1 58 ? -2.01 8.82 4.379 1 98.25 58 GLU B O 1
ATOM 1735 N N . ALA B 1 59 ? -4.145 9.211 3.785 1 98.44 59 ALA B N 1
ATOM 1736 C CA . ALA B 1 59 ? -4.695 8.508 4.945 1 98.44 59 ALA B CA 1
ATOM 1737 C C . ALA B 1 59 ? -4.734 7.004 4.711 1 98.44 59 ALA B C 1
ATOM 1739 O O . ALA B 1 59 ? -5.086 6.547 3.621 1 98.44 59 ALA B O 1
ATOM 1740 N N . LYS B 1 60 ? -4.246 6.297 5.645 1 98.19 60 LYS B N 1
ATOM 1741 C CA . LYS B 1 60 ? -4.477 4.855 5.684 1 98.19 60 LYS B CA 1
ATOM 1742 C C . LYS B 1 60 ? -5.82 4.531 6.328 1 98.19 60 LYS B C 1
ATOM 1744 O O . LYS B 1 60 ? -6.047 4.844 7.5 1 98.19 60 LYS B O 1
ATOM 1749 N N . LEU B 1 61 ? -6.676 3.9 5.508 1 97.81 61 LEU B N 1
ATOM 1750 C CA . LEU B 1 61 ? -8.008 3.598 6.016 1 97.81 61 LEU B CA 1
ATOM 1751 C C . LEU B 1 61 ? -8.125 2.125 6.395 1 97.81 61 LEU B C 1
ATOM 1753 O O . LEU B 1 61 ? -7.312 1.303 5.965 1 97.81 61 LEU B O 1
ATOM 1757 N N . ASN B 1 62 ? -9.117 1.852 7.207 1 97.19 62 ASN B N 1
ATOM 1758 C CA . ASN B 1 62 ? -9.375 0.499 7.691 1 97.19 62 ASN B CA 1
ATOM 1759 C C . ASN B 1 62 ? -10.266 -0.282 6.73 1 97.19 62 ASN B C 1
ATOM 1761 O O . ASN B 1 62 ? -11.469 -0.028 6.645 1 97.19 62 ASN B O 1
ATOM 1765 N N . PRO B 1 63 ? -9.672 -1.197 6.055 1 96.12 63 PRO B N 1
ATOM 1766 C CA . PRO B 1 63 ? -10.492 -1.922 5.082 1 96.12 63 PRO B CA 1
ATOM 1767 C C . PRO B 1 63 ? -11.617 -2.715 5.734 1 96.12 63 PRO B C 1
ATOM 1769 O O . PRO B 1 63 ? -12.703 -2.842 5.156 1 96.12 63 PRO B O 1
ATOM 1772 N N . ILE B 1 64 ? -11.422 -3.207 6.883 1 94.44 64 ILE B N 1
ATOM 1773 C CA . ILE B 1 64 ? -12.414 -4.02 7.582 1 94.44 64 ILE B CA 1
ATOM 1774 C C . ILE B 1 64 ? -13.656 -3.18 7.879 1 94.44 64 ILE B C 1
ATOM 1776 O O . ILE B 1 64 ? -14.781 -3.615 7.629 1 94.44 64 ILE B O 1
ATOM 1780 N N . LYS B 1 65 ? -13.461 -2.018 8.258 1 95.12 65 LYS B N 1
ATOM 1781 C CA . LYS B 1 65 ? -14.562 -1.152 8.648 1 95.12 65 LYS B CA 1
ATOM 1782 C C . LYS B 1 65 ? -15.242 -0.541 7.43 1 95.12 65 LYS B C 1
ATOM 1784 O O . LYS B 1 65 ? -16.375 -0.049 7.52 1 95.12 65 LYS B O 1
ATOM 1789 N N . LEU B 1 66 ? -14.57 -0.605 6.297 1 95.19 66 LEU B N 1
ATOM 1790 C CA . LEU B 1 66 ? -15.094 0.067 5.113 1 95.19 66 LEU B CA 1
ATOM 1791 C C . LEU B 1 66 ? -15.523 -0.947 4.055 1 95.19 66 LEU B C 1
ATOM 1793 O O . LEU B 1 66 ? -15.5 -0.651 2.859 1 95.19 66 LEU B O 1
ATOM 1797 N N . ASN B 1 67 ? -15.773 -2.113 4.422 1 92.38 67 ASN B N 1
ATOM 1798 C CA . ASN B 1 67 ? -16.312 -3.17 3.574 1 92.38 67 ASN B CA 1
ATOM 1799 C C . ASN B 1 67 ? -15.375 -3.5 2.42 1 92.38 67 ASN B C 1
ATOM 1801 O O . ASN B 1 67 ? -15.805 -3.57 1.266 1 92.38 67 ASN B O 1
ATOM 1805 N N . ALA B 1 68 ? -14.133 -3.584 2.754 1 94.88 68 ALA B N 1
ATOM 1806 C CA . ALA B 1 68 ? -13.086 -3.975 1.819 1 94.88 68 ALA B CA 1
ATOM 1807 C C . ALA B 1 68 ? -12.148 -5.004 2.445 1 94.88 68 ALA B C 1
ATOM 1809 O O . ALA B 1 68 ? -10.938 -4.977 2.209 1 94.88 68 ALA B O 1
ATOM 1810 N N . ASN B 1 69 ? -12.695 -5.848 3.201 1 93.88 69 ASN B N 1
ATOM 1811 C CA . ASN B 1 69 ? -11.914 -6.754 4.031 1 93.88 69 ASN B CA 1
ATOM 1812 C C . ASN B 1 69 ? -11.453 -7.977 3.24 1 93.88 69 ASN B C 1
ATOM 1814 O O . ASN B 1 69 ? -10.438 -8.586 3.568 1 93.88 69 ASN B O 1
ATOM 1818 N N . PHE B 1 70 ? -12.258 -8.398 2.252 1 97.06 70 PHE B N 1
ATOM 1819 C CA . PHE B 1 70 ? -11.93 -9.594 1.487 1 97.06 70 PHE B CA 1
ATOM 1820 C C . PHE B 1 70 ? -10.867 -9.297 0.435 1 97.06 70 PHE B C 1
ATOM 1822 O O . PHE B 1 70 ? -11.109 -8.508 -0.483 1 97.06 70 PHE B O 1
ATOM 1829 N N . LEU B 1 71 ? -9.703 -9.898 0.58 1 98.12 71 LEU B N 1
ATOM 1830 C CA . LEU B 1 71 ? -8.539 -9.648 -0.262 1 98.12 71 LEU B CA 1
ATOM 1831 C C . LEU B 1 71 ? -8.172 -10.891 -1.066 1 98.12 71 LEU B C 1
ATOM 1833 O O . LEU B 1 71 ? -8.086 -11.992 -0.513 1 98.12 71 LEU B O 1
ATOM 1837 N N . VAL B 1 72 ? -8.016 -10.688 -2.393 1 98.12 72 VAL B N 1
ATOM 1838 C CA . VAL B 1 72 ? -7.719 -11.805 -3.283 1 98.12 72 VAL B CA 1
ATOM 1839 C C . VAL B 1 72 ? -6.594 -11.422 -4.238 1 98.12 72 VAL B C 1
ATOM 1841 O O . VAL B 1 72 ? -6.578 -10.312 -4.773 1 98.12 72 VAL B O 1
ATOM 1844 N N . PHE B 1 73 ? -5.652 -12.328 -4.371 1 98.25 73 PHE B N 1
ATOM 1845 C CA . PHE B 1 73 ? -4.688 -12.211 -5.461 1 98.25 73 PHE B CA 1
ATOM 1846 C C . PHE B 1 73 ? -5.129 -13.047 -6.66 1 98.25 73 PHE B C 1
ATOM 1848 O O . PHE B 1 73 ? -5.602 -14.172 -6.5 1 98.25 73 PHE B O 1
ATOM 1855 N N . VAL B 1 74 ? -4.938 -12.445 -7.859 1 97.56 74 VAL B N 1
ATOM 1856 C CA . VAL B 1 74 ? -5.363 -13.125 -9.078 1 97.56 74 VAL B CA 1
ATOM 1857 C C . VAL B 1 74 ? -4.215 -13.148 -10.078 1 97.56 74 VAL B C 1
ATOM 1859 O O . VAL B 1 74 ? -3.715 -12.102 -10.492 1 97.56 74 VAL B O 1
ATOM 1862 N N . GLU B 1 75 ? -3.799 -14.359 -10.414 1 97.25 75 GLU B N 1
ATOM 1863 C CA . GLU B 1 75 ? -2.896 -14.531 -11.547 1 97.25 75 GLU B CA 1
ATOM 1864 C C . GLU B 1 75 ? -3.658 -14.5 -12.867 1 97.25 75 GLU B C 1
ATOM 1866 O O . GLU B 1 75 ? -4.668 -15.188 -13.031 1 97.25 75 GLU B O 1
ATOM 1871 N N . VAL B 1 76 ? -3.133 -13.742 -13.836 1 97.06 76 VAL B N 1
ATOM 1872 C CA . VAL B 1 76 ? -3.82 -13.594 -15.109 1 97.06 76 VAL B CA 1
ATOM 1873 C C . VAL B 1 76 ? -2.9 -14.047 -16.25 1 97.06 76 VAL B C 1
ATOM 1875 O O . VAL B 1 76 ? -1.747 -13.617 -16.328 1 97.06 76 VAL B O 1
ATOM 1878 N N . LEU B 1 77 ? -3.418 -14.93 -16.984 1 96.56 77 LEU B N 1
ATOM 1879 C CA . LEU B 1 77 ? -2.795 -15.312 -18.25 1 96.56 77 LEU B CA 1
ATOM 1880 C C . LEU B 1 77 ? -3.57 -14.742 -19.438 1 96.56 77 LEU B C 1
ATOM 1882 O O . LEU B 1 77 ? -4.785 -14.93 -19.531 1 96.56 77 LEU B O 1
ATOM 1886 N N . LEU B 1 78 ? -2.844 -14.047 -20.312 1 95.69 78 LEU B N 1
ATOM 1887 C CA . LEU B 1 78 ? -3.471 -13.484 -21.5 1 95.69 78 LEU B CA 1
ATOM 1888 C C . LEU B 1 78 ? -3.377 -14.461 -22.672 1 95.69 78 LEU B C 1
ATOM 1890 O O . LEU B 1 78 ? -2.473 -15.297 -22.719 1 95.69 78 LEU B O 1
ATOM 1894 N N . ASP B 1 79 ? -4.301 -14.336 -23.578 1 92.12 79 ASP B N 1
ATOM 1895 C CA . ASP B 1 79 ? -4.332 -15.203 -24.75 1 92.12 79 ASP B CA 1
ATOM 1896 C C . ASP B 1 79 ? -3.213 -14.844 -25.719 1 92.12 79 ASP B C 1
ATOM 1898 O O . ASP B 1 79 ? -2.652 -15.719 -26.391 1 92.12 79 ASP B O 1
ATOM 1902 N N . LYS B 1 80 ? -3.043 -13.617 -25.938 1 84.62 80 LYS B N 1
ATOM 1903 C CA . LYS B 1 80 ? -1.957 -13.078 -26.75 1 84.62 80 LYS B CA 1
ATOM 1904 C C . LYS B 1 80 ? -1.229 -11.953 -26.016 1 84.62 80 LYS B C 1
ATOM 1906 O O . LYS B 1 80 ? -1.834 -11.219 -25.234 1 84.62 80 LYS B O 1
ATOM 1911 N N . THR B 1 81 ? 0.029 -11.984 -26.188 1 76.88 81 THR B N 1
ATOM 1912 C CA . THR B 1 81 ? 0.796 -10.93 -25.531 1 76.88 81 THR B CA 1
ATOM 1913 C C . THR B 1 81 ? 1.413 -9.992 -26.562 1 76.88 81 THR B C 1
ATOM 1915 O O . THR B 1 81 ? 2.586 -9.625 -26.453 1 76.88 81 THR B O 1
ATOM 1918 N N . THR B 1 82 ? 0.48 -9.648 -27.484 1 85.06 82 THR B N 1
ATOM 1919 C CA . THR B 1 82 ? 0.931 -8.609 -28.406 1 85.06 82 THR B CA 1
ATOM 1920 C C . THR B 1 82 ? 0.838 -7.234 -27.766 1 85.06 82 THR B C 1
ATOM 1922 O O . THR B 1 82 ? 0.059 -7.031 -26.828 1 85.06 82 THR B O 1
ATOM 1925 N N . PRO B 1 83 ? 1.645 -6.305 -28.281 1 86 83 PRO B N 1
ATOM 1926 C CA . PRO B 1 83 ? 1.65 -4.973 -27.672 1 86 83 PRO B CA 1
A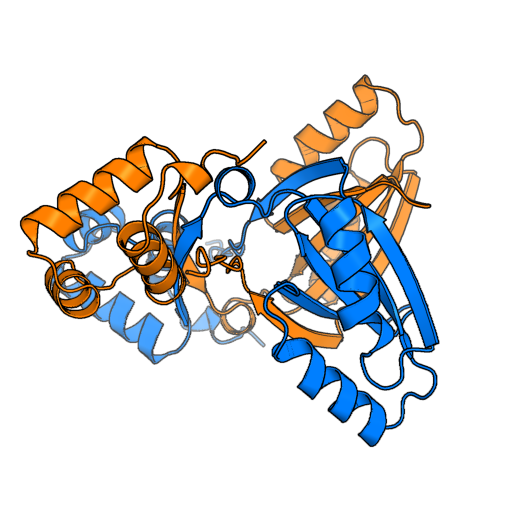TOM 1927 C C . PRO B 1 83 ? 0.253 -4.363 -27.578 1 86 83 PRO B C 1
ATOM 1929 O O . PRO B 1 83 ? -0.087 -3.748 -26.562 1 86 83 PRO B O 1
ATOM 1932 N N . ASN B 1 84 ? -0.53 -4.539 -28.547 1 89.62 84 ASN B N 1
ATOM 1933 C CA . ASN B 1 84 ? -1.867 -3.957 -28.547 1 89.62 84 ASN B CA 1
ATOM 1934 C C . ASN B 1 84 ? -2.738 -4.543 -27.438 1 89.62 84 ASN B C 1
ATOM 1936 O O . ASN B 1 84 ? -3.402 -3.807 -26.719 1 89.62 84 ASN B O 1
ATOM 1940 N N . VAL B 1 85 ? -2.674 -5.844 -27.297 1 89.56 85 VAL B N 1
ATOM 1941 C CA . VAL B 1 85 ? -3.492 -6.516 -26.297 1 89.56 85 VAL B CA 1
ATOM 1942 C C . VAL B 1 85 ? -3.01 -6.129 -24.891 1 89.56 85 VAL B C 1
ATOM 1944 O O . VAL B 1 85 ? -3.818 -5.879 -24 1 89.56 85 VAL B O 1
ATOM 1947 N N . LEU B 1 86 ? -1.735 -6.059 -24.75 1 92.12 86 LEU B N 1
ATOM 1948 C CA . LEU B 1 86 ? -1.149 -5.668 -23.469 1 92.12 86 LEU B CA 1
ATOM 1949 C C . LEU B 1 86 ? -1.587 -4.262 -23.078 1 92.12 86 LEU B C 1
ATOM 1951 O O . LEU B 1 86 ? -2.008 -4.031 -21.938 1 92.12 86 LEU B O 1
ATOM 1955 N N . ASP B 1 87 ? -1.52 -3.389 -24.047 1 95 87 ASP B N 1
ATOM 1956 C CA . ASP B 1 87 ? -1.891 -1.999 -23.797 1 95 87 ASP B CA 1
ATOM 1957 C C . ASP B 1 87 ? -3.369 -1.884 -23.438 1 95 87 ASP B C 1
ATOM 1959 O O . ASP B 1 87 ? -3.736 -1.121 -22.531 1 95 87 ASP B O 1
ATOM 1963 N N . GLU B 1 88 ? -4.18 -2.6 -24.109 1 95.5 88 GLU B N 1
ATOM 1964 C CA . GLU B 1 88 ? -5.613 -2.574 -23.828 1 95.5 88 GLU B CA 1
ATOM 1965 C C . GLU B 1 88 ? -5.914 -3.09 -22.422 1 95.5 88 GLU B C 1
ATOM 1967 O O . GLU B 1 88 ? -6.742 -2.521 -21.719 1 95.5 88 GLU B O 1
ATOM 1972 N N . PHE B 1 89 ? -5.254 -4.152 -22.078 1 96.5 89 PHE B N 1
ATOM 1973 C CA . PHE B 1 89 ? -5.418 -4.707 -20.734 1 96.5 89 PHE B CA 1
ATOM 1974 C C . PHE B 1 89 ? -5.004 -3.697 -19.672 1 96.5 89 PHE B C 1
ATOM 1976 O O . PHE B 1 89 ? -5.766 -3.424 -18.75 1 96.5 89 PHE B O 1
ATOM 1983 N N . ILE B 1 90 ? -3.857 -3.096 -19.859 1 96.25 90 ILE B N 1
ATOM 1984 C CA . ILE B 1 90 ? -3.273 -2.146 -18.906 1 96.25 90 ILE B CA 1
ATOM 1985 C C . ILE B 1 90 ? -4.188 -0.934 -18.766 1 96.25 90 ILE B C 1
ATOM 1987 O O . ILE B 1 90 ? -4.465 -0.486 -17.656 1 96.25 90 ILE B O 1
ATOM 1991 N N . ASP B 1 91 ? -4.758 -0.483 -19.844 1 96.38 91 ASP B N 1
ATOM 1992 C CA . ASP B 1 91 ? -5.637 0.682 -19.844 1 96.38 91 ASP B CA 1
ATOM 1993 C C . ASP B 1 91 ? -6.938 0.383 -19.109 1 96.38 91 ASP B C 1
ATOM 1995 O O . ASP B 1 91 ? -7.504 1.265 -18.453 1 96.38 91 ASP B O 1
ATOM 1999 N N . ALA B 1 92 ? -7.367 -0.816 -19.219 1 95.81 92 ALA B N 1
ATOM 2000 C CA . ALA B 1 92 ? -8.633 -1.203 -18.594 1 95.81 92 ALA B CA 1
ATOM 2001 C C . ALA B 1 92 ? -8.477 -1.379 -17.094 1 95.81 92 ALA B C 1
ATOM 2003 O O . ALA B 1 92 ? -9.32 -0.917 -16.312 1 95.81 92 ALA B O 1
ATOM 2004 N N . VAL B 1 93 ? -7.406 -2.006 -16.656 1 96.5 93 VAL B N 1
ATOM 2005 C CA . VAL B 1 93 ? -7.219 -2.416 -15.273 1 96.5 93 VAL B CA 1
ATOM 2006 C C . VAL B 1 93 ? -7.18 -1.185 -14.375 1 96.5 93 VAL B C 1
ATOM 2008 O O . VAL B 1 93 ? -7.68 -1.216 -13.242 1 96.5 93 VAL B O 1
ATOM 2011 N N . VAL B 1 94 ? -6.645 -0.07 -14.898 1 96 94 VAL B N 1
ATOM 2012 C CA . VAL B 1 94 ? -6.398 1.099 -14.062 1 96 94 VAL B CA 1
ATOM 2013 C C . VAL B 1 94 ? -7.723 1.766 -13.695 1 96 94 VAL B C 1
ATOM 2015 O O . VAL B 1 94 ? -7.797 2.533 -12.734 1 96 94 VAL B O 1
ATOM 2018 N N . HIS B 1 95 ? -8.82 1.373 -14.32 1 94.12 95 HIS B N 1
ATOM 2019 C CA . HIS B 1 95 ? -10.094 2.066 -14.156 1 94.12 95 HIS B CA 1
ATOM 2020 C C . HIS B 1 95 ? -10.992 1.342 -13.156 1 94.12 95 HIS B C 1
ATOM 2022 O O . HIS B 1 95 ? -12.078 1.825 -12.828 1 94.12 95 HIS B O 1
ATOM 2028 N N . TYR B 1 96 ? -10.633 0.238 -12.703 1 95 96 TYR B N 1
ATOM 2029 C CA . TYR B 1 96 ? -11.422 -0.494 -11.727 1 95 96 TYR B CA 1
ATOM 2030 C C . TYR B 1 96 ? -10.906 -0.244 -10.312 1 95 96 TYR B C 1
ATOM 2032 O O . TYR B 1 96 ? -9.836 -0.735 -9.938 1 95 96 TYR B O 1
ATOM 2040 N N . PRO B 1 97 ? -11.711 0.416 -9.492 1 94.62 97 PRO B N 1
ATOM 2041 C CA . PRO B 1 97 ? -11.227 0.795 -8.156 1 94.62 97 PRO B CA 1
ATOM 2042 C C . PRO B 1 97 ? -11.07 -0.403 -7.227 1 94.62 97 PRO B C 1
ATOM 2044 O O . PRO B 1 97 ? -10.359 -0.317 -6.219 1 94.62 97 PRO B O 1
ATOM 2047 N N . GLU B 1 98 ? -11.711 -1.519 -7.57 1 95.31 98 GLU B N 1
ATOM 2048 C CA . GLU B 1 98 ? -11.586 -2.729 -6.762 1 95.31 98 GLU B CA 1
ATOM 2049 C C . GLU B 1 98 ? -10.188 -3.332 -6.883 1 95.31 98 GLU B C 1
ATOM 2051 O O . GLU B 1 98 ? -9.742 -4.07 -6 1 95.31 98 GLU B O 1
ATOM 2056 N N . ILE B 1 99 ? -9.547 -3.047 -8.039 1 97.31 99 ILE B N 1
ATOM 2057 C CA . ILE B 1 99 ? -8.164 -3.457 -8.242 1 97.31 99 ILE B CA 1
ATOM 2058 C C . ILE B 1 99 ? -7.223 -2.436 -7.598 1 97.31 99 ILE B C 1
ATOM 2060 O O . ILE B 1 99 ? -7.148 -1.289 -8.047 1 97.31 99 ILE B O 1
ATOM 2064 N N . VAL B 1 100 ? -6.504 -2.959 -6.586 1 97.81 100 VAL B N 1
ATOM 2065 C CA . VAL B 1 100 ? -5.668 -1.991 -5.883 1 97.81 100 VAL B CA 1
ATOM 2066 C C . VAL B 1 100 ? -4.223 -2.115 -6.359 1 97.81 100 VAL B C 1
ATOM 2068 O O . VAL B 1 100 ? -3.461 -1.147 -6.309 1 97.81 100 VAL B O 1
ATOM 2071 N N . GLU B 1 101 ? -3.854 -3.258 -6.82 1 98.5 101 GLU B N 1
ATOM 2072 C CA . GLU B 1 101 ? -2.545 -3.449 -7.438 1 98.5 101 GLU B CA 1
ATOM 2073 C C . GLU B 1 101 ? -2.643 -4.328 -8.68 1 98.5 101 GLU B C 1
ATOM 2075 O O . GLU B 1 101 ? -3.477 -5.234 -8.742 1 98.5 101 GLU B O 1
ATOM 2080 N N . CYS B 1 102 ? -1.775 -4.043 -9.586 1 98.56 102 CYS B N 1
ATOM 2081 C CA . CYS B 1 102 ? -1.564 -4.867 -10.773 1 98.56 102 CYS B CA 1
ATOM 2082 C C . CYS B 1 102 ? -0.117 -4.785 -11.242 1 98.56 102 CYS B C 1
ATOM 2084 O O . CYS B 1 102 ? 0.408 -3.693 -11.461 1 98.56 102 CYS B O 1
ATOM 2086 N N . HIS B 1 103 ? 0.448 -5.941 -11.383 1 98.5 103 HIS B N 1
ATOM 2087 C CA . HIS B 1 103 ? 1.86 -6.008 -11.742 1 98.5 103 HIS B CA 1
ATOM 2088 C C . HIS B 1 103 ? 2.09 -6.977 -12.898 1 98.5 103 HIS B C 1
ATOM 2090 O O . HIS B 1 103 ? 1.592 -8.109 -12.875 1 98.5 103 HIS B O 1
ATOM 2096 N N . MET B 1 104 ? 2.84 -6.504 -13.914 1 97.38 104 MET B N 1
ATOM 2097 C CA . MET B 1 104 ? 3.371 -7.422 -14.922 1 97.38 104 MET B CA 1
ATOM 2098 C C . MET B 1 104 ? 4.578 -8.18 -14.383 1 97.38 104 MET B C 1
ATOM 2100 O O . MET B 1 104 ? 5.516 -7.574 -13.852 1 97.38 104 MET B O 1
ATOM 2104 N N . VAL B 1 105 ? 4.492 -9.445 -14.5 1 97.25 105 VAL B N 1
ATOM 2105 C CA . VAL B 1 105 ? 5.543 -10.211 -13.844 1 97.25 105 VAL B CA 1
ATOM 2106 C C . VAL B 1 105 ? 6.195 -11.164 -14.844 1 97.25 105 VAL B C 1
ATOM 2108 O O . VAL B 1 105 ? 5.648 -11.414 -15.922 1 97.25 105 VAL B O 1
ATOM 2111 N N . SER B 1 106 ? 7.453 -11.484 -14.477 1 91.69 106 SER B N 1
ATOM 2112 C CA . SER B 1 106 ? 8.148 -12.539 -15.211 1 91.69 106 SER B CA 1
ATOM 2113 C C . SER B 1 106 ? 8.023 -13.883 -14.508 1 91.69 106 SER B C 1
ATOM 2115 O O . SER B 1 106 ? 8.68 -14.125 -13.492 1 91.69 106 SER B O 1
ATOM 2117 N N . GLY B 1 107 ? 7.09 -14.516 -14.992 1 83.19 107 GLY B N 1
ATOM 2118 C CA . GLY B 1 107 ? 6.805 -15.836 -14.453 1 83.19 107 GLY B CA 1
ATOM 2119 C C . GLY B 1 107 ? 5.785 -16.609 -15.266 1 83.19 107 GLY B C 1
ATOM 2120 O O . GLY B 1 107 ? 5.48 -16.234 -16.406 1 83.19 107 GLY B O 1
ATOM 2121 N N . GLY B 1 108 ? 5.23 -17.859 -14.914 1 86.19 108 GLY B N 1
ATOM 2122 C CA . GLY B 1 108 ? 4.289 -18.734 -15.586 1 86.19 108 GLY B CA 1
ATOM 2123 C C . GLY B 1 108 ? 2.949 -18.078 -15.852 1 86.19 108 GLY B C 1
ATOM 2124 O O . GLY B 1 108 ? 2.051 -18.703 -16.422 1 86.19 108 GLY B O 1
ATOM 2125 N N . PHE B 1 109 ? 2.73 -16.734 -15.477 1 94.88 109 PHE B N 1
ATOM 2126 C CA . PHE B 1 109 ? 1.569 -15.906 -15.781 1 94.88 109 PHE B CA 1
ATOM 2127 C C . PHE B 1 109 ? 1.992 -14.477 -16.109 1 94.88 109 PHE B C 1
ATOM 2129 O O . PHE B 1 109 ? 3.156 -14.109 -15.938 1 94.88 109 PHE B O 1
ATOM 2136 N N . ASP B 1 110 ? 1.04 -13.68 -16.672 1 96.56 110 ASP B N 1
ATOM 2137 C CA . ASP B 1 110 ? 1.392 -12.383 -17.234 1 96.56 110 ASP B CA 1
ATOM 2138 C C . ASP B 1 110 ? 1.243 -11.273 -16.188 1 96.56 110 ASP B C 1
ATOM 2140 O O . ASP B 1 110 ? 2.082 -10.375 -16.109 1 96.56 110 ASP B O 1
ATOM 2144 N N . PHE B 1 111 ? 0.122 -11.375 -15.406 1 97.81 111 PHE B N 1
ATOM 2145 C CA . PHE B 1 111 ? -0.139 -10.32 -14.438 1 97.81 111 PHE B CA 1
ATOM 2146 C C . PHE B 1 111 ? -0.542 -10.906 -13.094 1 97.81 111 PHE B C 1
ATOM 2148 O O . PHE B 1 111 ? -1.176 -11.961 -13.031 1 97.81 111 PHE B O 1
ATOM 2155 N N . LEU B 1 112 ? -0.167 -10.219 -12.039 1 98.25 112 LEU B N 1
ATOM 2156 C CA . LEU B 1 112 ? -0.676 -10.461 -10.695 1 98.25 112 LEU B CA 1
ATOM 2157 C C . LEU B 1 112 ? -1.493 -9.273 -10.203 1 98.25 112 LEU B C 1
ATOM 2159 O O . LEU B 1 112 ? -0.99 -8.148 -10.141 1 98.25 112 LEU B O 1
ATOM 2163 N N . ILE B 1 113 ? -2.74 -9.547 -9.875 1 98.25 113 ILE B N 1
ATOM 2164 C CA . ILE B 1 113 ? -3.666 -8.5 -9.445 1 98.25 113 ILE B CA 1
ATOM 2165 C C . ILE B 1 113 ? -4 -8.688 -7.965 1 98.25 113 ILE B C 1
ATOM 2167 O O . ILE B 1 113 ? -4.191 -9.812 -7.5 1 98.25 113 ILE B O 1
ATOM 2171 N N . LYS B 1 114 ? -3.957 -7.605 -7.227 1 98.38 114 LYS B N 1
ATOM 2172 C CA . LYS B 1 114 ? -4.488 -7.539 -5.871 1 98.38 114 LYS B CA 1
ATOM 2173 C C . LYS B 1 114 ? -5.844 -6.844 -5.844 1 98.38 114 LYS B C 1
ATOM 2175 O O . LYS B 1 114 ? -5.977 -5.707 -6.305 1 98.38 114 LYS B O 1
ATOM 2180 N N . LEU B 1 115 ? -6.852 -7.543 -5.309 1 97.69 115 LEU B N 1
ATOM 2181 C CA . LEU B 1 115 ? -8.219 -7.047 -5.371 1 97.69 115 LEU B CA 1
ATOM 2182 C C . LEU B 1 115 ? -8.875 -7.074 -3.992 1 97.69 115 LEU B C 1
ATOM 2184 O O . LEU B 1 115 ? -8.727 -8.055 -3.252 1 97.69 115 LEU B O 1
ATOM 2188 N N . ARG B 1 116 ? -9.617 -5.969 -3.691 1 97.25 116 ARG B N 1
ATOM 2189 C CA . ARG B 1 116 ? -10.359 -5.914 -2.436 1 97.25 116 ARG B CA 1
ATOM 2190 C C . ARG B 1 116 ? -11.859 -5.863 -2.688 1 97.25 116 ARG B C 1
ATOM 2192 O O . ARG B 1 116 ? -12.32 -5.191 -3.611 1 97.25 116 ARG B O 1
ATOM 2199 N N . SER B 1 117 ? -12.594 -6.57 -1.86 1 96.06 117 SER B N 1
ATOM 2200 C CA . SER B 1 117 ? -14.055 -6.559 -1.853 1 96.06 117 SER B CA 1
ATOM 2201 C C . SER B 1 117 ? -14.602 -6.703 -0.436 1 96.06 117 SER B C 1
ATOM 2203 O O . SER B 1 117 ? -13.836 -6.863 0.517 1 96.06 117 SER B O 1
ATOM 2205 N N . GLY B 1 118 ? -15.922 -6.547 -0.372 1 94.94 118 GLY B N 1
ATOM 2206 C CA . GLY B 1 118 ? -16.531 -6.652 0.945 1 94.94 118 GLY B CA 1
ATOM 2207 C C . GLY B 1 118 ? -16.672 -8.078 1.43 1 94.94 118 GLY B C 1
ATOM 2208 O O . GLY B 1 118 ? -16.656 -8.336 2.635 1 94.94 118 GLY B O 1
ATOM 2209 N N . SER B 1 119 ? -16.828 -9.008 0.496 1 95.25 119 SER B N 1
ATOM 2210 C CA . SER B 1 119 ? -17.062 -10.414 0.806 1 95.25 119 SER B CA 1
ATOM 2211 C C . SER B 1 119 ? -16.719 -11.305 -0.378 1 95.25 119 SER B C 1
ATOM 2213 O O . SER B 1 119 ? -16.406 -10.812 -1.466 1 95.25 119 SER B O 1
ATOM 2215 N N . MET B 1 120 ? -16.75 -12.539 -0 1 95.56 120 MET B N 1
ATOM 2216 C CA . MET B 1 120 ? -16.531 -13.516 -1.059 1 95.56 120 MET B CA 1
ATOM 2217 C C . MET B 1 120 ? -17.609 -13.406 -2.131 1 95.56 120 MET B C 1
ATOM 2219 O O . MET B 1 120 ? -17.328 -13.523 -3.324 1 95.56 120 MET B O 1
ATOM 2223 N N . GLU B 1 121 ? -18.828 -13.148 -1.747 1 96.19 121 GLU B N 1
ATOM 2224 C CA . GLU B 1 121 ? -19.938 -12.984 -2.691 1 96.19 121 GLU B CA 1
ATOM 2225 C C . GLU B 1 121 ? -19.703 -11.781 -3.604 1 96.19 121 GLU B C 1
ATOM 2227 O O . GLU B 1 121 ? -19.922 -11.859 -4.812 1 96.19 121 GLU B O 1
ATOM 2232 N N . GLU B 1 122 ? -19.312 -10.727 -2.994 1 94.88 122 GLU B N 1
ATOM 2233 C CA . GLU B 1 122 ? -19.031 -9.539 -3.797 1 94.88 122 GLU B CA 1
ATOM 2234 C C . GLU B 1 122 ? -17.859 -9.789 -4.754 1 94.88 122 GLU B C 1
ATOM 2236 O O . GLU B 1 122 ? -17.875 -9.328 -5.895 1 94.88 122 GLU B O 1
ATOM 2241 N N . PHE B 1 123 ? -16.938 -10.586 -4.281 1 96.94 123 PHE B N 1
ATOM 2242 C CA . PHE B 1 123 ? -15.805 -10.93 -5.145 1 96.94 123 PHE B CA 1
ATOM 2243 C C . PHE B 1 123 ? -16.281 -11.727 -6.359 1 96.94 123 PHE B C 1
ATOM 2245 O O . PHE B 1 123 ? -15.875 -11.445 -7.488 1 96.94 123 PHE B O 1
ATOM 2252 N N . ARG B 1 124 ? -17.031 -12.625 -6.125 1 95.44 124 ARG B N 1
ATOM 2253 C CA . ARG B 1 124 ? -17.562 -13.43 -7.227 1 95.44 124 ARG B CA 1
ATOM 2254 C C . ARG B 1 124 ? -18.234 -12.539 -8.266 1 95.44 124 ARG B C 1
ATOM 2256 O O . ARG B 1 124 ? -18.062 -12.742 -9.469 1 95.44 124 ARG B O 1
ATOM 2263 N N . ARG B 1 125 ? -18.938 -11.547 -7.809 1 94.19 125 ARG B N 1
ATOM 2264 C CA . ARG B 1 125 ? -19.594 -10.609 -8.719 1 94.19 125 ARG B CA 1
ATOM 2265 C C . ARG B 1 125 ? -18.562 -9.781 -9.484 1 94.19 125 ARG B C 1
ATOM 2267 O O . ARG B 1 125 ? -18.672 -9.625 -10.703 1 94.19 125 ARG B O 1
ATOM 2274 N N . ILE B 1 126 ? -17.641 -9.32 -8.766 1 93 126 ILE B N 1
ATOM 2275 C CA . ILE B 1 126 ? -16.594 -8.516 -9.367 1 93 126 ILE B CA 1
ATOM 2276 C C . ILE B 1 126 ? -15.82 -9.352 -10.391 1 93 126 ILE B C 1
ATOM 2278 O O . ILE B 1 126 ? -15.5 -8.867 -11.477 1 93 126 ILE B O 1
ATOM 2282 N N . ALA B 1 127 ? -15.484 -10.594 -10.039 1 93.38 127 ALA B N 1
ATOM 2283 C CA . ALA B 1 127 ? -14.758 -11.484 -10.945 1 93.38 127 ALA B CA 1
ATOM 2284 C C . ALA B 1 127 ? -15.531 -11.695 -12.242 1 93.38 127 ALA B C 1
ATOM 2286 O O . ALA B 1 127 ? -14.953 -11.641 -13.328 1 93.38 127 ALA B O 1
ATOM 2287 N N . GLY B 1 128 ? -16.781 -11.852 -12.125 1 91.06 128 GLY B N 1
ATOM 2288 C CA . GLY B 1 128 ? -17.609 -12.062 -13.297 1 91.06 128 GLY B CA 1
ATOM 2289 C C . GLY B 1 128 ? -17.766 -10.82 -14.156 1 91.06 128 GLY B C 1
ATOM 2290 O O . GLY B 1 128 ? -17.75 -10.898 -15.3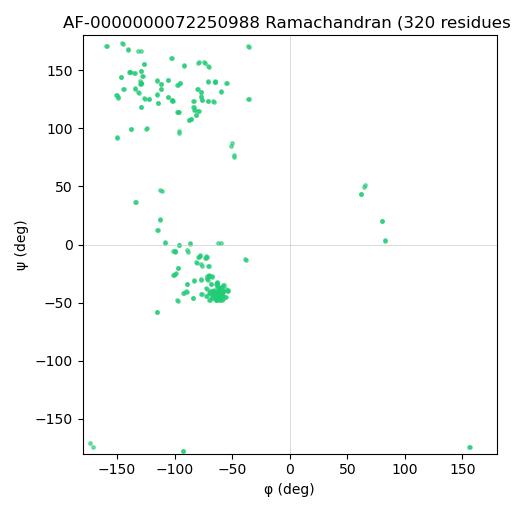91 1 91.06 128 GLY B O 1
ATOM 2291 N N . LYS B 1 129 ? -17.719 -9.672 -13.523 1 90.31 129 LYS B N 1
ATOM 2292 C CA . LYS B 1 129 ? -18.016 -8.43 -14.227 1 90.31 129 LYS B CA 1
ATOM 2293 C C . LYS B 1 129 ? -16.734 -7.707 -14.648 1 90.31 129 LYS B C 1
ATOM 2295 O O . LYS B 1 129 ? -16.734 -6.965 -15.633 1 90.31 129 LYS B O 1
ATOM 2300 N N . VAL B 1 130 ? -15.727 -8 -13.945 1 89.88 130 VAL B N 1
ATOM 2301 C CA . VAL B 1 130 ? -14.531 -7.188 -14.133 1 89.88 130 VAL B CA 1
ATOM 2302 C C . VAL B 1 130 ? -13.406 -8.047 -14.695 1 89.88 130 VAL B C 1
ATOM 2304 O O . VAL B 1 130 ? -12.977 -7.848 -15.836 1 89.88 130 VAL B O 1
ATOM 2307 N N . LEU B 1 131 ? -13.023 -9.078 -14.047 1 91.25 131 LEU B N 1
ATOM 2308 C CA . LEU B 1 131 ? -11.82 -9.82 -14.391 1 91.25 131 LEU B CA 1
ATOM 2309 C C . LEU B 1 131 ? -11.992 -10.547 -15.719 1 91.25 131 LEU B C 1
ATOM 2311 O O . LEU B 1 131 ? -11.117 -10.5 -16.578 1 91.25 131 LEU B O 1
ATOM 2315 N N . TRP B 1 132 ? -13.133 -11.102 -15.922 1 89.12 132 TRP B N 1
ATOM 2316 C CA . TRP B 1 132 ? -13.375 -11.898 -17.125 1 89.12 132 TRP B CA 1
ATOM 2317 C C . TRP B 1 132 ? -13.664 -10.992 -18.312 1 89.12 132 TRP B C 1
ATOM 2319 O O . TRP B 1 132 ? -13.641 -11.453 -19.469 1 89.12 132 TRP B O 1
ATOM 2329 N N . GLN B 1 133 ? -13.852 -9.727 -17.984 1 90.12 133 GLN B N 1
ATOM 2330 C CA . GLN B 1 133 ? -14.156 -8.789 -19.062 1 90.12 133 GLN B CA 1
ATOM 2331 C C . GLN B 1 133 ? -12.914 -7.988 -19.453 1 90.12 133 GLN B C 1
ATOM 2333 O O . GLN B 1 133 ? -12.945 -7.223 -20.422 1 90.12 133 GLN B O 1
ATOM 2338 N N . LEU B 1 134 ? -11.906 -8.18 -18.734 1 94.19 134 LEU B N 1
ATOM 2339 C CA . LEU B 1 134 ? -10.664 -7.52 -19.109 1 94.19 134 LEU B CA 1
ATOM 2340 C C . LEU B 1 134 ? -10.164 -8.039 -20.453 1 94.19 134 LEU B C 1
ATOM 2342 O O . LEU B 1 134 ? -10.234 -9.242 -20.719 1 94.19 134 LEU B O 1
ATOM 2346 N N . PRO B 1 135 ? -9.68 -7.191 -21.25 1 93.81 135 PRO B N 1
ATOM 2347 C CA . PRO B 1 135 ? -9.25 -7.59 -22.594 1 93.81 135 PRO B CA 1
ATOM 2348 C C . PRO B 1 135 ? -8.164 -8.656 -22.578 1 93.81 135 PRO B C 1
ATOM 2350 O O . PRO B 1 135 ? -7.184 -8.531 -21.844 1 93.81 135 PRO B O 1
ATOM 2353 N N . GLY B 1 136 ? -8.383 -9.688 -23.375 1 94.31 136 GLY B N 1
ATOM 2354 C CA . GLY B 1 136 ? -7.32 -10.641 -23.672 1 94.31 136 GLY B CA 1
ATOM 2355 C C . GLY B 1 136 ? -7.152 -11.703 -22.609 1 94.31 136 GLY B C 1
ATOM 2356 O O . GLY B 1 136 ? -6.273 -12.562 -22.703 1 94.31 136 GLY B O 1
ATOM 2357 N N . VAL B 1 137 ? -7.988 -11.742 -21.594 1 95.44 137 VAL B N 1
ATOM 2358 C CA . VAL B 1 137 ? -7.805 -12.688 -20.5 1 95.44 137 VAL B CA 1
ATOM 2359 C C . VAL B 1 137 ? -8.117 -14.102 -20.984 1 95.44 137 VAL B C 1
ATOM 2361 O O . VAL B 1 137 ? -9.219 -14.367 -21.484 1 95.44 137 VAL B O 1
ATOM 2364 N N . LYS B 1 138 ? -7.176 -14.906 -20.828 1 95.12 138 LYS B N 1
ATOM 2365 C CA . LYS B 1 138 ? -7.336 -16.312 -21.188 1 95.12 138 LYS B CA 1
ATOM 2366 C C . LYS B 1 138 ? -7.691 -17.156 -19.984 1 95.12 138 LYS B C 1
ATOM 2368 O O . LYS B 1 138 ? -8.602 -17.984 -20.047 1 95.12 138 LYS B O 1
ATOM 2373 N N . GLU B 1 139 ? -6.949 -16.969 -18.922 1 95 139 GLU B N 1
ATOM 2374 C CA . GLU B 1 139 ? -7.109 -17.75 -17.703 1 95 139 GLU B CA 1
ATOM 2375 C C . GLU B 1 139 ? -6.793 -16.906 -16.469 1 95 139 GLU B C 1
ATOM 2377 O O . GLU B 1 139 ? -5.926 -16.031 -16.516 1 95 139 GLU B O 1
ATOM 2382 N N . THR B 1 140 ? -7.57 -17.203 -15.43 1 95.31 140 THR B N 1
ATOM 2383 C CA . THR B 1 140 ? -7.273 -16.594 -14.133 1 95.31 140 THR B CA 1
ATOM 2384 C C . THR B 1 140 ? -7.168 -17.672 -13.047 1 95.31 140 THR B C 1
ATOM 2386 O O . THR B 1 140 ? -7.812 -18.719 -13.141 1 95.31 140 THR B O 1
ATOM 2389 N N . ARG B 1 141 ? -6.281 -17.438 -12.109 1 95.25 141 ARG B N 1
ATOM 2390 C CA . ARG B 1 141 ? -6.184 -18.219 -10.883 1 95.25 141 ARG B CA 1
ATOM 2391 C C . ARG B 1 141 ? -6.234 -17.312 -9.656 1 95.25 141 ARG B C 1
ATOM 2393 O O . ARG B 1 141 ? -5.426 -16.391 -9.523 1 95.25 141 ARG B O 1
ATOM 2400 N N . SER B 1 142 ? -7.18 -17.672 -8.773 1 96.38 142 SER B N 1
ATOM 2401 C CA . SER B 1 142 ? -7.426 -16.766 -7.652 1 96.38 142 SER B CA 1
ATOM 2402 C C . SER B 1 142 ? -6.988 -17.391 -6.336 1 96.38 142 SER B C 1
ATOM 2404 O O . SER B 1 142 ? -7.219 -18.578 -6.098 1 96.38 142 SER B O 1
ATOM 2406 N N . TYR B 1 143 ? -6.355 -16.531 -5.512 1 97.06 143 TYR B N 1
ATOM 2407 C CA . TYR B 1 143 ? -5.875 -16.922 -4.191 1 97.06 143 TYR B CA 1
ATOM 2408 C C . TYR B 1 143 ? -6.438 -16 -3.111 1 97.06 143 TYR B C 1
ATOM 2410 O O . TYR B 1 143 ? -5.902 -14.922 -2.865 1 97.06 143 TYR B O 1
ATOM 2418 N N . PRO B 1 144 ? -7.504 -16.5 -2.443 1 97.69 144 PRO B N 1
ATOM 2419 C CA . PRO B 1 144 ? -7.988 -15.688 -1.324 1 97.69 144 PRO B CA 1
ATOM 2420 C C . PRO B 1 144 ? -6.969 -15.57 -0.195 1 97.69 144 PRO B C 1
ATOM 2422 O O . PRO B 1 144 ? -6.258 -16.531 0.106 1 97.69 144 PRO B O 1
ATOM 2425 N N . VAL B 1 145 ? -6.871 -14.398 0.379 1 98.31 145 VAL B N 1
ATOM 2426 C CA . VAL B 1 145 ? -5.988 -14.164 1.517 1 98.31 145 VAL B CA 1
ATOM 2427 C C . VAL B 1 145 ? -6.688 -14.578 2.809 1 98.31 145 VAL B C 1
ATOM 2429 O O . VAL B 1 145 ? -7.762 -14.07 3.133 1 98.31 145 VAL B O 1
ATOM 2432 N N . MET B 1 146 ? -6.023 -15.43 3.457 1 96.69 146 MET B N 1
ATOM 2433 C CA . MET B 1 146 ? -6.578 -15.922 4.719 1 96.69 146 MET B CA 1
ATOM 2434 C C . MET B 1 146 ? -6.137 -15.047 5.883 1 96.69 146 MET B C 1
ATOM 2436 O O . MET B 1 146 ? -6.859 -14.906 6.871 1 96.69 146 MET B O 1
ATOM 2440 N N . GLN B 1 147 ? -4.996 -14.555 5.781 1 96.5 147 GLN B N 1
ATOM 2441 C CA . GLN B 1 147 ? -4.426 -13.703 6.812 1 96.5 147 GLN B CA 1
ATOM 2442 C C . GLN B 1 147 ? -3.447 -12.695 6.215 1 96.5 147 GLN B C 1
ATOM 2444 O O . GLN B 1 147 ? -2.582 -13.062 5.418 1 96.5 147 GLN B O 1
ATOM 2449 N N . VAL B 1 148 ? -3.693 -11.461 6.574 1 97.62 148 VAL B N 1
ATOM 2450 C CA . VAL B 1 148 ? -2.703 -10.438 6.266 1 97.62 148 VAL B CA 1
ATOM 2451 C C . VAL B 1 148 ? -1.652 -10.383 7.375 1 97.62 148 VAL B C 1
ATOM 2453 O O . VAL B 1 148 ? -1.92 -9.875 8.469 1 97.62 148 VAL B O 1
ATOM 2456 N N . VAL B 1 149 ? -0.466 -10.859 7.043 1 98 149 VAL B N 1
ATOM 2457 C CA . VAL B 1 149 ? 0.601 -10.922 8.039 1 98 149 VAL B CA 1
ATOM 2458 C C . VAL B 1 149 ? 1.307 -9.57 8.117 1 98 149 VAL B C 1
ATOM 2460 O O . VAL B 1 149 ? 1.619 -9.094 9.211 1 98 149 VAL B O 1
ATOM 2463 N N . LYS B 1 150 ? 1.601 -9.062 7.051 1 97.81 150 LYS B N 1
ATOM 2464 C CA . LYS B 1 150 ? 2.244 -7.758 6.91 1 97.81 150 LYS B CA 1
ATOM 2465 C C . LYS B 1 150 ? 1.732 -7.023 5.672 1 97.81 150 LYS B C 1
ATOM 2467 O O . LYS B 1 150 ? 1.552 -7.629 4.613 1 97.81 150 LYS B O 1
ATOM 2472 N N . ASP B 1 151 ? 1.423 -5.785 5.824 1 97.25 151 ASP B N 1
ATOM 2473 C CA . ASP B 1 151 ? 0.965 -4.93 4.734 1 97.25 151 ASP B CA 1
ATOM 2474 C C . ASP B 1 151 ? 1.364 -3.473 4.973 1 97.25 151 ASP B C 1
ATOM 2476 O O . ASP B 1 151 ? 0.647 -2.73 5.648 1 97.25 151 ASP B O 1
ATOM 2480 N N . THR B 1 152 ? 2.543 -3.086 4.445 1 96.94 152 THR B N 1
ATOM 2481 C CA . THR B 1 152 ? 3.037 -1.728 4.633 1 96.94 152 THR B CA 1
ATOM 2482 C C . THR B 1 152 ? 3.436 -1.106 3.299 1 96.94 152 THR B C 1
ATOM 2484 O O . THR B 1 152 ? 3.781 -1.82 2.354 1 96.94 152 THR B O 1
ATOM 2487 N N . SER B 1 153 ? 3.285 0.171 3.24 1 95.25 153 SER B N 1
ATOM 2488 C CA . SER B 1 153 ? 3.758 0.908 2.072 1 95.25 153 SER B CA 1
ATOM 2489 C C . SER B 1 153 ? 5.141 1.501 2.316 1 95.25 153 SER B C 1
ATOM 2491 O O . SER B 1 153 ? 5.715 2.139 1.432 1 95.25 153 SER B O 1
ATOM 2493 N N . LYS B 1 154 ? 5.684 1.261 3.533 1 96.69 154 LYS B N 1
ATOM 2494 C CA . LYS B 1 154 ? 6.973 1.846 3.891 1 96.69 154 LYS B CA 1
ATOM 2495 C C . LYS B 1 154 ? 8.109 1.188 3.113 1 96.69 154 LYS B C 1
ATOM 2497 O O . LY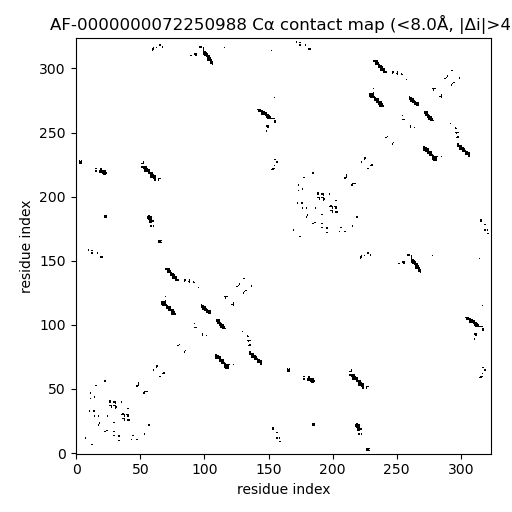S B 1 154 ? 8.109 -0.027 2.91 1 96.69 154 LYS B O 1
ATOM 2502 N N . ILE B 1 155 ? 8.992 2.006 2.727 1 95.81 155 ILE B N 1
ATOM 2503 C CA . ILE B 1 155 ? 10.203 1.521 2.074 1 95.81 155 ILE B CA 1
ATOM 2504 C C . ILE B 1 155 ? 11.383 1.615 3.041 1 95.81 155 ILE B C 1
ATOM 2506 O O . ILE B 1 155 ? 11.492 2.576 3.807 1 95.81 155 ILE B O 1
ATOM 2510 N N . LYS B 1 156 ? 12.234 0.615 2.977 1 94.25 156 LYS B N 1
ATOM 2511 C CA . LYS B 1 156 ? 13.438 0.641 3.809 1 94.25 156 LYS B CA 1
ATOM 2512 C C . LYS B 1 156 ? 14.375 1.768 3.385 1 94.25 156 LYS B C 1
ATOM 2514 O O . LYS B 1 156 ? 14.758 1.855 2.219 1 94.25 156 LYS B O 1
ATOM 2519 N N . ILE B 1 157 ? 14.664 2.596 4.301 1 91.88 157 ILE B N 1
ATOM 2520 C CA . ILE B 1 157 ? 15.617 3.668 4.047 1 91.88 157 ILE B CA 1
ATOM 2521 C C . ILE B 1 157 ? 17 3.25 4.527 1 91.88 157 ILE B C 1
ATOM 2523 O O . ILE B 1 157 ? 17.203 2.963 5.715 1 91.88 157 ILE B O 1
ATOM 2527 N N . LYS B 1 158 ? 17.906 3.109 3.578 1 80.44 158 LYS B N 1
ATOM 2528 C CA . LYS B 1 158 ? 19.266 2.713 3.918 1 80.44 158 LYS B CA 1
ATOM 2529 C C . LYS B 1 158 ? 20.078 3.91 4.398 1 80.44 158 LYS B C 1
ATOM 2531 O O . LYS B 1 158 ? 20.156 4.934 3.717 1 80.44 158 LYS B O 1
ATOM 2536 N N . THR B 1 159 ? 20.359 3.838 5.652 1 70.62 159 THR B N 1
ATOM 2537 C CA . THR B 1 159 ? 21.219 4.902 6.168 1 70.62 159 THR B CA 1
ATOM 2538 C C . THR B 1 159 ? 22.672 4.676 5.754 1 70.62 159 THR B C 1
ATOM 2540 O O . THR B 1 159 ? 23.109 3.531 5.625 1 70.62 159 THR B O 1
ATOM 2543 N N . LYS B 1 160 ? 23.25 5.688 5.102 1 59.66 160 LYS B N 1
ATOM 2544 C CA . LYS B 1 160 ? 24.656 5.633 4.719 1 59.66 160 LYS B CA 1
ATOM 2545 C C . LYS B 1 160 ? 25.547 5.258 5.906 1 59.66 160 LYS B C 1
ATOM 2547 O O . LYS B 1 160 ? 25.422 5.836 6.984 1 59.66 160 LYS B O 1
ATOM 2552 N N . ASN B 1 161 ? 25.703 3.926 6.176 1 47.25 161 ASN B N 1
ATOM 2553 C CA . ASN B 1 161 ? 26.703 3.619 7.195 1 47.25 161 ASN B CA 1
ATOM 2554 C C . ASN B 1 161 ? 27.891 4.578 7.129 1 47.25 161 ASN B C 1
ATOM 2556 O O . ASN B 1 161 ? 28.406 4.855 6.047 1 47.25 161 ASN B O 1
ATOM 2560 N N . LYS B 1 162 ? 28.25 5.273 8.25 1 36.47 162 LYS B N 1
ATOM 2561 C CA . LYS B 1 162 ? 29.609 5.746 8.453 1 36.47 162 LYS B CA 1
ATOM 2562 C C . LYS B 1 162 ? 30.625 4.652 8.141 1 36.47 162 LYS B C 1
ATOM 2564 O O . LYS B 1 162 ? 30.438 3.496 8.516 1 36.47 162 LYS B O 1
#

Foldseek 3Di:
DCPVCVVDAQLLLVLLQVCQVPVPDDLCVSCVVSVHDSVVSVVSVVVCVVVPVDVDDDDDDDCLVVLFPKKKKKFFAFQDDDPVQVVQLVVQLVPDPQWPDWDQDPDPGGIITIGTGNDPVRVVVCCVVRVVPRGRTDDMDMDIDPDDPDDGPDDDRDHPDD/DCPVCVVDAQLLLVLLQVCQVPVPDDLCVSCVVSVHDSVVSVVSVVVCVVVPVDVDDDDDDDCLVVLFPKKKKKFFAFQDDDPVQVVQLVVQLVPDPQWPDWDQDPDPGGIITIGTGNDPVVVVVCCVVRVVPRGRTDDMDMDIDPDDPDDGPDDDRDHPDD

Nearest PDB structures (foldseek):
  2gqq-assembly1_A-2  TM=9.663E-01  e=1.187E-17  Escherichia coli
  2p6s-assembly1_H  TM=9.658E-01  e=1.271E-15  Neisseria meningitidis MC58
  3i4p-assembly1_A  TM=9.681E-01  e=3.122E-14  Agrobacterium fabrum str. C58
  2pn6-assembly1_A  TM=9.399E-01  e=1.198E-13  Sulfurisphaera tokodaii
  4pcq-assembly2_C  TM=7.324E-01  e=1.126E-12  Mycobacterium tuberculosis H37Rv

InterPro domains:
  IPR000485 AsnC-type HTH domain [PF13404] (8-48)
  IPR000485 AsnC-type HTH domain [PR00033] (8-24)
  IPR000485 AsnC-type HTH domain [PR00033] (24-35)
  IPR000485 AsnC-type HTH domain [PR00033] (35-54)
  IPR000485 AsnC-type HTH domain [PS50956] (8-69)
  IPR011008 Dimeric alpha-beta barrel [SSF54909] (70-154)
  IPR011991 ArsR-like helix-turn-helix domain [cd00090] (9-60)
  IPR019887 Transcription regulator AsnC/Lrp, ligand binding domain [PF01037] (72-154)
  IPR019888 Transcription regulator AsnC-like [SM00344] (8-117)
  IPR036388 Winged helix-like DNA-binding domain superfamily [G3DSA:1.10.10.10] (9-59)
  IPR036390 Winged helix DNA-binding domain superfamily [SSF46785] (7-66)

pLDDT: mean 93.3, std 10.23, range [35.66, 98.56]

Organism: Acinetobacter pittii (strain PHEA-2) (NCBI:txid871585)

Sequence (324 aa):
MNGPILSLDRTDLKILDILQTDGRISNSKLAELVNLSPTAVMARVQKLTKDDFILGYEAKLNPIKLNANFLVFVEVLLDKTTPNVLDEFIDAVVHYPEIVECHMVSGGFDFLIKLRSGSMEEFRRIAGKVLWQLPGVKETRSYPVMQVVKDTSKIKIKTKNKMNGPILSLDRTDLKILDILQTDGRISNSKLAELVNLSPTAVMARVQKLTKDDFILGYEAKLNPIKLNANFLVFVEVLLDKTTPNVLDEFIDAVVHYPEIVECHMVSGGFDFLIKLRSGSMEEFRRIAGKVLWQLPGVKETRSYPVMQVVKDTSKIKIKTKNK

Solvent-accessible surface area (backbone atoms only — not comparable to full-atom values): 17376 Å² total; per-residue (Å²): 126,84,51,73,47,67,78,52,52,72,65,55,53,50,51,54,54,50,26,43,68,38,42,70,62,48,61,62,60,52,9,60,74,68,73,47,50,48,70,55,42,50,52,50,52,50,49,37,37,75,70,47,44,38,73,46,32,22,38,41,63,32,39,66,44,48,53,34,55,35,39,34,38,33,40,31,28,55,70,54,87,44,72,68,45,47,49,50,28,57,61,52,52,72,71,37,61,46,49,26,29,30,31,33,36,54,61,105,41,43,32,44,32,35,34,47,23,56,33,72,69,52,37,55,52,44,43,65,65,45,59,72,62,40,55,51,60,61,46,75,48,74,28,46,50,75,39,82,73,37,82,53,87,59,72,62,78,80,69,80,75,129,125,84,51,70,47,65,76,51,53,71,64,55,52,50,51,54,55,50,26,42,68,38,41,69,62,47,60,62,60,52,10,60,76,68,72,46,50,47,68,57,41,51,52,49,53,52,49,37,37,75,71,48,44,38,73,46,32,22,39,41,63,31,38,66,43,49,52,34,56,34,39,33,38,34,39,31,29,55,69,54,86,45,72,68,44,47,51,50,28,56,63,54,55,70,71,37,60,47,48,26,28,30,30,33,37,56,58,106,41,45,32,44,32,36,34,44,22,55,32,72,69,53,37,54,51,44,42,66,65,44,60,71,60,39,57,51,61,63,44,77,48,75,29,45,50,76,39,83,73,38,82,52,88,61,73,63,78,81,72,81,76,130